Protein 5H5S (pdb70)

GO terms:
  GO:0004602 glutathione peroxidase activity (F, IDA)
  GO:0005829 cytosol (C, IDA)
  GO:0019369 arachidonate metabolic process (P, IDA)
  GO:0019372 lipoxygenase pathway (P, IDA)
  GO:0110076 negative regulation of ferroptosis (P, IDA)
  GO:0047066 phospholipid-hydroperoxide glutathione peroxidase activity (F, IDA)
  GO:0005737 cytoplasm (C, EXP)
  GO:0005739 mitochondrion (C, HTP)
  GO:0042759 long-chain fatty acid biosynthetic process (P, TAS)
  GO:0005829 cytosol (C, TAS)
  GO:0047066 phospholipid-hydroperoxide gl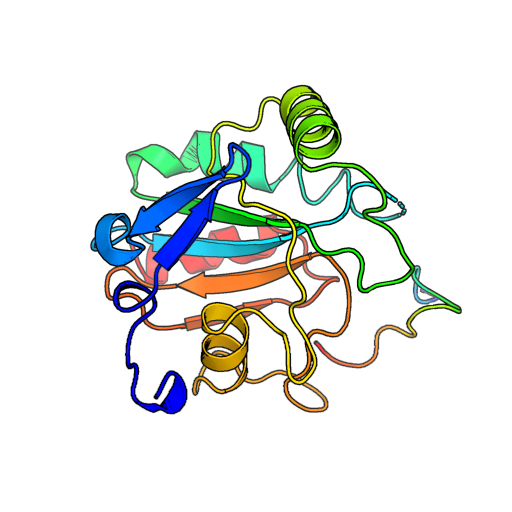utathione peroxidase activity (F, TAS)
  GO:0004602 glutathione peroxidase activity (F, IMP)
  GO:0042802 identical protein binding (F, IMP)
  GO:0032991 protein-containing complex (C, IMP)
  GO:0051258 protein polymerization (P, IMP)
  GO:0005515 protein binding (F, IPI)
  GO:0006644 phospholipid metabolic process (P, TAS)
  GO:0070062 extracellular exosome (C, HDA)
  GO:0005634 nucleus (C, HDA)

B-factor: mean 17.16, std 5.54, range [8.98, 38.9]

Radius of gyration: 14.94 Å; Cα contacts (8 Å, |Δi|>4): 347; chains: 2; bounding box: 36×36×40 Å

Secondary structure (DSSP, 8-state):
-GGG--SGGG-EEEBTTS-EEEGGGGTTSEEEEEEE-----HHHHHHHHHHHHHHHGGGTEEEEEEE--TTTT---S-HHHHHHHHHHTT--SEEB-----SSTTS-HHHHHHHHSTTT--SSSSS--SS--EEEE-TTS-EEEEE-TTS-GGGGGGGGGGT-/---TTTTT------

InterPro domains:
  IPR000889 Glutathione peroxidase [PF00255] (41-148)
  IPR000889 Glutathione peroxidase [PIRSF000303] (26-197)
  IPR000889 Glutathione peroxidase [PS51355] (31-197)
  IPR000889 Glutathione peroxidase [PTHR11592] (33-195)
  IPR000889 Glutathione peroxidase [cd00340] (40-193)
  IPR029759 Glutathione peroxidase active site [PS00460] (61-76)
  IPR029760 Glutathione peroxidase conserved site [PS00763] (98-105)
  IPR036249 Thioredoxin-like superfamily [SSF52833] (40-194)

Solvent-accessible surface area: 8642 Å² total

Structure (mmCIF, N/CA/C/O backbone):
data_5H5S
#
_entry.id   5H5S
#
_cell.length_a   35.017
_cell.length_b   39.077
_cell.length_c   59.394
_cell.angle_alpha   90.00
_cell.angle_beta   97.84
_cell.angle_gamma   90.00
#
_symmetry.space_group_name_H-M   'P 1 21 1'
#
loop_
_entity.id
_entity.type
_entity.pdbx_description
1 polymer 'Phospholipid hydroperoxide glutathione peroxidase, mitochondrial'
2 polymer GXpep-3
3 non-polymer GLYCEROL
4 water water
#
loop_
_atom_site.group_PDB
_atom_site.id
_atom_site.type_symbol
_atom_site.label_atom_id
_atom_site.label_alt_id
_atom_site.label_comp_id
_atom_site.label_asym_id
_atom_site.label_entity_id
_atom_site.label_seq_id
_atom_site.pdbx_PDB_ins_code
_atom_site.Cartn_x
_atom_site.Cartn_y
_atom_site.Cartn_z
_atom_site.occupancy
_atom_site.B_iso_or_equiv
_atom_site.auth_seq_id
_atom_site.auth_comp_id
_atom_site.auth_asym_id
_atom_site.auth_atom_id
_atom_site.pdbx_PDB_model_num
ATOM 1 N N . ASP A 1 6 ? -9.620 -14.668 13.992 1.00 35.88 34 ASP A N 1
ATOM 2 C CA . ASP A 1 6 ? -9.720 -14.229 12.568 1.00 34.78 34 ASP A CA 1
ATOM 3 C C . ASP A 1 6 ? -8.461 -13.480 12.145 1.00 31.50 34 ASP A C 1
ATOM 4 O O . ASP A 1 6 ? -7.974 -13.706 11.036 1.00 31.56 34 ASP A O 1
ATOM 9 N N . TRP A 1 7 ? -7.925 -12.614 13.011 1.00 28.31 35 TRP A N 1
ATOM 10 C CA . TRP A 1 7 ? -6.615 -11.985 12.746 1.00 25.96 35 TRP A CA 1
ATOM 11 C C . TRP A 1 7 ? -5.507 -13.040 12.658 1.00 25.31 35 TRP A C 1
ATOM 12 O O . TRP A 1 7 ? -4.510 -12.824 11.979 1.00 24.49 35 TRP A O 1
ATOM 23 N N . ARG A 1 8 ? -5.678 -14.166 13.354 1.00 25.99 36 ARG A N 1
ATOM 24 C CA . ARG A 1 8 ? -4.734 -15.295 13.256 1.00 26.26 36 ARG A CA 1
ATOM 25 C C . ARG A 1 8 ? -4.632 -15.885 11.846 1.00 26.24 36 ARG A C 1
ATOM 26 O O . ARG A 1 8 ? -3.567 -16.364 11.441 1.00 26.83 36 ARG A O 1
ATOM 34 N N . ALA A 1 9 ? -5.733 -15.851 11.112 1.00 26.09 37 ALA A N 1
ATOM 35 C CA . ALA A 1 9 ? -5.791 -16.401 9.768 1.00 26.20 37 ALA A CA 1
ATOM 36 C C . ALA A 1 9 ? -5.134 -15.535 8.703 1.00 24.79 37 ALA A C 1
ATOM 37 O O . ALA A 1 9 ? -4.976 -16.001 7.579 1.00 24.94 37 ALA A O 1
ATOM 39 N N . ALA A 1 10 ? -4.756 -14.288 9.029 1.00 23.14 38 ALA A N 1
ATOM 40 C CA . ALA A 1 10 ? -4.090 -13.422 8.067 1.00 22.04 38 ALA A CA 1
ATOM 41 C C . ALA A 1 10 ? -2.687 -13.923 7.752 1.00 21.62 38 ALA A C 1
ATOM 42 O O . ALA A 1 10 ? -2.039 -14.561 8.585 1.00 21.23 38 ALA A O 1
ATOM 44 N N . ARG A 1 11 ? -2.234 -13.640 6.540 1.00 21.41 39 ARG A N 1
ATOM 45 C CA . ARG A 1 11 ? -0.898 -14.006 6.089 1.00 21.63 39 ARG A CA 1
ATOM 46 C C . ARG A 1 11 ? -0.084 -12.821 5.593 1.00 20.69 39 ARG A C 1
ATOM 47 O O . ARG A 1 11 ? 1.045 -12.993 5.149 1.00 20.79 39 ARG A O 1
ATOM 55 N N . SER A 1 12 ? -0.630 -11.619 5.713 1.00 19.89 40 SER A N 1
ATOM 56 C CA . SER A 1 12 ? 0.014 -10.406 5.238 1.00 19.30 40 SER A CA 1
ATOM 57 C C . SER A 1 12 ? -0.532 -9.216 6.007 1.00 18.82 40 SER A C 1
ATOM 58 O O . SER A 1 12 ? -1.727 -9.179 6.322 1.00 18.77 40 SER A O 1
ATOM 61 N N . MET A 1 13 ? 0.340 -8.240 6.260 1.00 18.27 41 MET A N 1
ATOM 62 C CA . MET A 1 13 ? -0.058 -6.917 6.761 1.00 18.06 41 MET A CA 1
ATOM 63 C C . MET A 1 13 ? -1.144 -6.292 5.902 1.00 18.09 41 MET A C 1
ATOM 64 O O . MET A 1 13 ? -1.991 -5.548 6.412 1.00 18.03 41 MET A O 1
ATOM 69 N N . HIS A 1 14 ? -1.113 -6.593 4.605 1.00 18.25 42 HIS A N 1
ATOM 70 C CA . HIS A 1 14 ? -2.033 -5.997 3.639 1.00 18.64 42 HIS A CA 1
ATOM 71 C C . HIS A 1 14 ? -3.487 -6.404 3.863 1.00 18.90 42 HIS A C 1
ATOM 72 O O . HIS A 1 14 ? -4.378 -5.773 3.318 1.00 19.40 42 HIS A O 1
ATOM 79 N N . GLU A 1 15 ? -3.718 -7.446 4.659 1.00 18.47 43 GLU A N 1
ATOM 80 C CA . GLU A 1 15 ? -5.064 -7.851 5.056 1.00 18.82 43 GLU A CA 1
ATOM 81 C C . GLU A 1 15 ? -5.694 -6.989 6.167 1.00 18.12 43 GLU A C 1
ATOM 82 O O . GLU A 1 15 ? -6.870 -7.173 6.476 1.00 18.87 43 GLU A O 1
ATOM 88 N N . PHE A 1 16 ? -4.945 -6.050 6.740 1.00 16.89 44 PHE A N 1
ATOM 89 C CA . PHE A 1 16 ? -5.430 -5.244 7.876 1.00 16.42 44 PHE A CA 1
ATOM 90 C C . PHE A 1 16 ? -5.720 -3.799 7.475 1.00 16.19 44 PHE A C 1
ATOM 91 O O . PHE A 1 16 ? -5.271 -3.322 6.430 1.00 15.81 44 PHE A O 1
ATOM 99 N N . SER A 1 17 ? -6.511 -3.147 8.321 1.00 16.17 45 SER A N 1
ATOM 100 C CA . SER A 1 17 ? -6.782 -1.733 8.232 1.00 16.18 45 SER A CA 1
ATOM 101 C C . SER A 1 17 ? -6.493 -1.107 9.587 1.00 15.80 45 SER A C 1
ATOM 102 O O . SER A 1 17 ? -6.531 -1.800 10.604 1.00 15.68 45 SER A O 1
ATOM 105 N N . ALA A 1 18 ? -6.205 0.199 9.603 1.00 15.45 46 ALA A N 1
ATOM 106 C CA . ALA A 1 18 ? -5.884 0.918 10.853 1.00 15.06 46 ALA A CA 1
ATOM 107 C C . ALA A 1 18 ? -6.238 2.396 10.729 1.00 15.29 46 ALA A C 1
ATOM 108 O O . ALA A 1 18 ? -6.120 2.990 9.644 1.00 15.42 46 ALA A O 1
ATOM 110 N N . LYS A 1 19 ? -6.661 2.980 11.840 1.00 15.23 47 LYS A N 1
ATOM 111 C CA . LYS A 1 19 ? -7.097 4.356 11.863 1.00 15.60 47 LYS A CA 1
ATOM 112 C C . LYS A 1 19 ? -5.899 5.273 11.962 1.00 14.94 47 LYS A C 1
ATOM 113 O O . LYS A 1 19 ? -5.103 5.153 12.903 1.00 14.28 47 LYS A O 1
ATOM 119 N N . ASP A 1 20 ? -5.748 6.169 10.979 1.00 15.13 48 ASP A N 1
ATOM 120 C CA . ASP A 1 20 ? -4.605 7.090 10.986 1.00 14.88 48 ASP A CA 1
ATOM 121 C C . ASP A 1 20 ? -4.759 8.148 12.095 1.00 15.10 48 ASP A C 1
ATOM 122 O O . ASP A 1 20 ? -5.807 8.230 12.749 1.00 15.13 48 ASP A O 1
ATOM 127 N N . ILE A 1 21 ? -3.725 8.963 12.296 1.00 14.91 49 ILE A N 1
ATOM 128 C CA . ILE A 1 21 ? -3.734 9.910 13.426 1.00 15.23 49 ILE A CA 1
ATOM 129 C C . ILE A 1 21 ? -4.809 10.999 13.314 1.00 16.51 49 ILE A C 1
ATOM 130 O O . ILE A 1 21 ? -5.102 11.637 14.319 1.00 16.63 49 ILE A O 1
ATOM 135 N N . ASP A 1 22 ? -5.349 11.225 12.099 1.00 17.36 50 ASP A N 1
ATOM 136 C CA . ASP A 1 22 ? -6.458 12.172 11.862 1.00 18.82 50 ASP A CA 1
ATOM 137 C C . ASP A 1 22 ? -7.843 11.521 11.999 1.00 19.03 50 ASP A C 1
ATOM 138 O O . ASP A 1 22 ? -8.852 12.182 11.792 1.00 19.61 50 ASP A O 1
ATOM 143 N N . GLY A 1 23 ? -7.891 10.243 12.362 1.00 18.16 51 GLY A N 1
ATOM 144 C CA . GLY A 1 23 ? -9.173 9.550 12.564 1.00 18.71 51 GLY A CA 1
ATOM 145 C C . GLY A 1 23 ? -9.739 8.879 11.328 1.00 18.85 51 GLY A C 1
ATOM 146 O O . GLY A 1 23 ? -10.898 8.464 11.351 1.00 19.36 51 GLY A O 1
ATOM 147 N N . HIS A 1 24 ? -8.937 8.735 10.266 1.00 18.35 52 HIS A N 1
ATOM 148 C CA . HIS A 1 24 ? -9.421 8.149 8.995 1.00 18.99 52 HIS A CA 1
ATOM 149 C C . HIS A 1 24 ? -8.846 6.774 8.763 1.00 18.18 52 HIS A C 1
ATOM 150 O O . HIS A 1 24 ? -7.674 6.578 8.973 1.00 17.34 52 HIS A O 1
ATOM 157 N N . MET A 1 25 ? -9.677 5.829 8.322 1.00 18.70 53 MET A N 1
ATOM 158 C CA . MET A 1 25 ? -9.223 4.456 8.117 1.00 18.34 53 MET A CA 1
ATOM 159 C C . MET A 1 25 ? -8.279 4.331 6.945 1.00 17.97 53 MET A C 1
ATOM 160 O O . MET A 1 25 ? -8.489 4.947 5.897 1.00 18.30 53 MET A O 1
ATOM 165 N N . VAL A 1 26 ? -7.240 3.529 7.139 1.00 17.09 54 VAL A N 1
ATOM 166 C CA . VAL A 1 26 ? -6.280 3.221 6.091 1.00 16.98 54 VAL A CA 1
ATOM 167 C C . VAL A 1 26 ? -6.328 1.716 5.824 1.00 17.06 54 VAL A C 1
ATOM 168 O O . VAL A 1 26 ? -6.131 0.920 6.742 1.00 16.49 54 VAL A O 1
ATOM 172 N N . ASN A 1 27 ? -6.585 1.337 4.575 1.00 17.56 55 ASN A N 1
ATOM 173 C CA . ASN A 1 27 ? -6.415 -0.026 4.125 1.00 17.97 55 ASN A CA 1
ATOM 174 C C . ASN A 1 27 ? -4.917 -0.265 3.955 1.00 17.20 55 ASN A C 1
ATOM 175 O O . ASN A 1 27 ? -4.298 0.366 3.092 1.00 17.30 55 ASN A O 1
ATOM 180 N N . LEU A 1 28 ? -4.335 -1.173 4.743 1.00 16.66 56 LEU A N 1
ATOM 181 C CA . LEU A 1 28 ? -2.891 -1.416 4.649 1.00 16.22 56 LEU A CA 1
ATOM 182 C C . LEU A 1 28 ? -2.435 -2.137 3.357 1.00 16.82 56 LEU A C 1
ATOM 183 O O . LEU A 1 28 ? -1.228 -2.255 3.117 1.00 16.12 56 LEU A O 1
ATOM 188 N N . ASP A 1 29 ? -3.369 -2.595 2.517 1.00 17.98 57 ASP A N 1
ATOM 189 C CA . ASP A 1 29 ? -2.995 -3.037 1.164 1.00 19.08 57 ASP A CA 1
ATOM 190 C C . ASP A 1 29 ? -2.364 -1.940 0.284 1.00 19.04 57 ASP A C 1
ATOM 191 O O . ASP A 1 29 ? -1.734 -2.260 -0.733 1.00 19.54 57 ASP A O 1
ATOM 196 N N . LYS A 1 30 ? -2.512 -0.667 0.641 1.00 18.80 58 LYS A N 1
ATOM 197 C CA . LYS A 1 30 ? -1.822 0.395 -0.104 1.00 19.37 58 LYS A CA 1
ATOM 198 C C . LYS A 1 30 ? -0.302 0.308 0.007 1.00 18.39 58 LYS A C 1
ATOM 199 O O . LYS A 1 30 ? 0.392 0.950 -0.769 1.00 18.73 58 LYS A O 1
ATOM 205 N N . TYR A 1 31 ? 0.205 -0.436 0.999 1.00 17.19 59 TYR A N 1
ATOM 206 C CA . TYR A 1 31 ? 1.653 -0.688 1.135 1.00 16.63 59 TYR A CA 1
ATOM 207 C C . TYR A 1 31 ? 2.137 -1.859 0.282 1.00 17.35 59 TYR A C 1
ATOM 208 O O . TYR A 1 31 ? 3.339 -2.149 0.256 1.00 16.83 59 TYR A O 1
ATOM 217 N N . ARG A 1 32 ? 1.227 -2.511 -0.452 1.00 18.30 60 ARG A N 1
ATOM 218 C CA . ARG A 1 32 ? 1.647 -3.597 -1.318 1.00 19.47 60 ARG A CA 1
ATOM 219 C C . ARG A 1 32 ? 2.648 -3.076 -2.354 1.00 19.59 60 ARG A C 1
ATOM 220 O O . ARG A 1 32 ? 2.416 -2.062 -3.018 1.00 19.44 60 ARG A O 1
ATOM 228 N N . GLY A 1 33 ? 3.764 -3.784 -2.467 1.00 19.57 61 GLY A N 1
ATOM 229 C CA . GLY A 1 33 ? 4.838 -3.409 -3.371 1.00 20.08 61 GLY A CA 1
ATOM 230 C C . GLY A 1 33 ? 5.881 -2.496 -2.739 1.00 19.45 61 GLY A C 1
ATOM 231 O O . GLY A 1 33 ? 6.851 -2.125 -3.414 1.00 19.61 61 GLY A O 1
ATOM 232 N N . PHE A 1 34 ? 5.701 -2.146 -1.456 1.00 18.50 62 PHE A N 1
ATOM 233 C CA . PHE A 1 34 ? 6.625 -1.272 -0.722 1.00 18.08 62 PHE A CA 1
ATOM 234 C C . PHE A 1 34 ? 7.174 -2.009 0.471 1.00 16.96 62 PHE A C 1
ATOM 235 O O . PHE A 1 34 ? 6.458 -2.738 1.121 1.00 16.47 62 PHE A O 1
ATOM 243 N N . VAL A 1 35 ? 8.446 -1.789 0.763 1.00 16.51 63 VAL A N 1
ATOM 244 C CA . VAL A 1 35 ? 9.063 -2.276 1.989 1.00 15.74 63 VAL A CA 1
ATOM 245 C C . VAL A 1 35 ? 8.634 -1.317 3.076 1.00 14.74 63 VAL A C 1
ATOM 246 O O . VAL A 1 35 ? 8.717 -0.092 2.879 1.00 14.98 63 VAL A O 1
ATOM 250 N N . SER A 1 36 ? 8.164 -1.861 4.205 1.00 13.84 64 SER A N 1
ATOM 251 C CA . SER A 1 36 ? 7.580 -1.055 5.283 1.00 13.04 64 SER A CA 1
ATOM 252 C C . SER A 1 36 ? 8.256 -1.337 6.616 1.00 12.33 64 SER A C 1
ATOM 253 O O . SER A 1 36 ? 8.592 -2.475 6.916 1.00 12.42 64 SER A O 1
ATOM 256 N N . ILE A 1 37 ? 8.443 -0.285 7.406 1.00 11.77 65 ILE A N 1
ATOM 257 C CA . ILE A 1 37 ? 8.848 -0.394 8.812 1.00 11.02 65 ILE A CA 1
ATOM 258 C C . ILE A 1 37 ? 7.604 -0.034 9.635 1.00 10.58 65 ILE A C 1
ATOM 259 O O . ILE A 1 37 ? 7.033 1.047 9.447 1.00 10.33 65 ILE A O 1
ATOM 264 N N . VAL A 1 38 ? 7.197 -0.926 10.542 1.00 10.21 66 VAL A N 1
ATOM 265 C CA . VAL A 1 38 ? 6.073 -0.654 11.454 1.00 10.03 66 VAL A CA 1
ATOM 266 C C . VAL A 1 38 ? 6.683 -0.536 12.846 1.00 9.80 66 VAL A C 1
ATOM 267 O O . VAL A 1 38 ? 7.425 -1.441 13.257 1.00 9.77 66 VAL A O 1
ATOM 271 N N . THR A 1 39 ? 6.388 0.562 13.548 1.00 9.55 67 THR A N 1
ATOM 272 C CA . THR A 1 39 ? 6.986 0.833 14.854 1.00 9.43 67 THR A CA 1
ATOM 273 C C . THR A 1 39 ? 5.986 1.450 15.825 1.00 9.56 67 THR A C 1
ATOM 274 O O . THR A 1 39 ? 5.064 2.170 15.406 1.00 9.77 67 THR A O 1
ATOM 278 N N . ASN A 1 40 ? 6.157 1.152 17.109 1.00 9.49 68 ASN A N 1
ATOM 279 C CA . ASN A 1 40 ? 5.349 1.753 18.183 1.00 9.73 68 ASN A CA 1
ATOM 280 C C . ASN A 1 40 ? 6.158 2.913 18.763 1.00 9.68 68 ASN A C 1
ATOM 281 O O . ASN A 1 40 ? 7.323 2.734 19.110 1.00 9.48 68 ASN A O 1
ATOM 286 N N . VAL A 1 41 ? 5.552 4.096 18.825 1.00 9.93 69 VAL A N 1
ATOM 287 C CA . VAL A 1 41 ? 6.275 5.323 19.203 1.00 10.30 69 VAL A CA 1
ATOM 288 C C . VAL A 1 41 ? 5.759 5.902 20.519 1.00 10.66 69 VAL A C 1
ATOM 289 O O . VAL A 1 41 ? 4.672 5.545 20.998 1.00 11.12 69 VAL A O 1
ATOM 293 N N . ALA A 1 42 ? 6.576 6.777 21.098 1.00 10.95 70 ALA A N 1
ATOM 294 C CA . ALA A 1 42 ? 6.267 7.512 22.329 1.00 11.52 70 ALA A CA 1
ATOM 295 C C . ALA A 1 42 ? 7.065 8.804 22.341 1.00 11.84 70 ALA A C 1
ATOM 296 O O . ALA A 1 42 ? 8.215 8.846 21.896 1.00 11.61 70 ALA A O 1
ATOM 298 N N . SER A 1 43 ? 6.464 9.852 22.877 1.00 12.28 71 SER A N 1
ATOM 299 C CA . SER A 1 43 ? 7.052 11.181 22.843 1.00 12.86 71 SER A CA 1
ATOM 300 C C . SER A 1 43 ? 7.968 11.459 24.031 1.00 13.36 71 SER A C 1
ATOM 301 O O . SER A 1 43 ? 8.814 12.347 23.953 1.00 13.28 71 SER A O 1
ATOM 304 N N . GLN A 1 44 ? 7.793 10.713 25.117 1.00 13.86 72 GLN A N 1
ATOM 305 C CA . GLN A 1 44 ? 8.550 10.952 26.356 1.00 14.99 72 GLN A CA 1
ATOM 306 C C . GLN A 1 44 ? 9.417 9.772 26.811 1.00 14.87 72 GLN A C 1
ATOM 307 O O . GLN A 1 44 ? 9.417 9.437 28.008 1.00 15.03 72 GLN A O 1
ATOM 321 N N . GLY A 1 46 ? 13.507 8.053 26.618 1.00 14.18 74 GLY A N 1
ATOM 322 C CA . GLY A 1 46 ? 14.922 8.444 26.477 1.00 14.31 74 GLY A CA 1
ATOM 323 C C . GLY A 1 46 ? 15.450 8.378 25.049 1.00 14.19 74 GLY A C 1
ATOM 324 O O . GLY A 1 46 ? 16.371 9.105 24.703 1.00 14.26 74 GLY A O 1
ATOM 325 N N . LYS A 1 47 ? 14.864 7.512 24.220 1.00 13.46 75 LYS A N 1
ATOM 326 C CA . LYS A 1 47 ? 15.270 7.375 22.822 1.00 13.48 75 LYS A CA 1
ATOM 327 C C . LYS A 1 47 ? 14.274 7.924 21.818 1.00 12.71 75 LYS A C 1
ATOM 328 O O . LYS A 1 47 ? 14.374 7.626 20.644 1.00 12.34 75 LYS A O 1
ATOM 334 N N . THR A 1 48 ? 13.329 8.750 22.250 1.00 12.52 76 THR A N 1
ATOM 335 C CA . THR A 1 48 ? 12.408 9.417 21.317 1.00 12.29 76 THR A CA 1
ATOM 336 C C . THR A 1 48 ? 13.146 10.169 20.193 1.00 12.95 76 THR A C 1
ATOM 337 O O . THR A 1 48 ? 12.837 9.987 18.987 1.00 12.25 76 THR A O 1
ATOM 341 N N . GLU A 1 49 ? 14.095 11.016 20.578 1.00 13.86 77 GLU A N 1
ATOM 342 C CA . GLU A 1 49 ? 14.838 11.800 19.610 1.00 15.30 77 GLU A CA 1
ATOM 343 C C . GLU A 1 49 ? 15.608 10.942 18.602 1.00 14.71 77 GLU A C 1
ATOM 344 O O . GLU A 1 49 ? 15.471 11.158 17.398 1.00 14.69 77 GLU A O 1
ATOM 350 N N . VAL A 1 50 ? 16.406 9.985 19.058 1.00 14.41 78 VAL A N 1
ATOM 351 C CA . VAL A 1 50 ? 17.180 9.174 18.088 1.00 14.45 78 VAL A CA 1
ATOM 352 C C . VAL A 1 50 ? 16.259 8.427 17.110 1.00 13.39 78 VAL A C 1
ATOM 353 O O . VAL A 1 50 ? 16.544 8.356 15.902 1.00 13.40 78 VAL A O 1
ATOM 357 N N . ASN A 1 51 ? 15.137 7.923 17.626 1.00 12.21 79 ASN A N 1
ATOM 358 C CA . ASN A 1 51 ? 14.214 7.155 16.814 1.00 11.60 79 ASN A CA 1
ATOM 359 C C . ASN A 1 51 ? 13.501 7.980 15.761 1.00 11.60 79 ASN A C 1
ATOM 360 O O . ASN A 1 51 ? 13.541 7.608 14.582 1.00 11.68 79 ASN A O 1
ATOM 365 N N . TYR A 1 52 ? 12.862 9.085 16.160 1.00 11.36 80 TYR A N 1
ATOM 366 C CA . TYR A 1 52 ? 12.195 9.941 15.191 1.00 11.39 80 TYR A CA 1
ATOM 367 C C . TYR A 1 52 ? 13.191 10.500 14.164 1.00 11.74 80 TYR A C 1
ATOM 368 O O . TYR A 1 52 ? 12.916 10.443 12.957 1.00 12.07 80 TYR A O 1
ATOM 377 N N . THR A 1 53 ? 14.335 11.007 14.624 1.00 11.81 81 THR A N 1
ATOM 378 C CA A THR A 1 53 ? 15.329 11.598 13.722 0.50 12.38 81 THR A CA 1
ATOM 379 C CA B THR A 1 53 ? 15.319 11.601 13.705 0.50 12.40 81 THR A CA 1
ATOM 380 C C . THR A 1 53 ? 15.774 10.599 12.650 1.00 12.25 81 THR A C 1
ATOM 381 O O . THR A 1 53 ? 15.833 10.930 11.463 1.00 12.69 81 THR A O 1
ATOM 388 N N . GLN A 1 54 ? 16.069 9.373 13.076 1.00 11.73 82 GLN A N 1
ATOM 389 C CA . GLN A 1 54 ? 16.567 8.352 12.165 1.00 11.77 82 GLN A CA 1
ATOM 390 C C . GLN A 1 54 ? 15.493 7.823 11.205 1.00 11.47 82 GLN A C 1
ATOM 391 O O . GLN A 1 54 ? 15.789 7.583 10.055 1.00 11.57 82 GLN A O 1
ATOM 397 N N . LEU A 1 55 ? 14.254 7.657 11.685 1.00 10.75 83 LEU A N 1
ATOM 398 C CA . LEU A 1 55 ? 13.144 7.255 10.828 1.00 10.64 83 LEU A CA 1
ATOM 399 C C . LEU A 1 55 ? 12.840 8.297 9.759 1.00 11.10 83 LEU A C 1
ATOM 400 O O . LEU A 1 55 ? 12.649 7.949 8.607 1.00 11.33 83 LEU A O 1
ATOM 405 N N . VAL A 1 56 ? 12.814 9.569 10.143 1.00 11.40 84 VAL A N 1
ATOM 406 C CA . VAL A 1 56 ? 12.647 10.666 9.174 1.00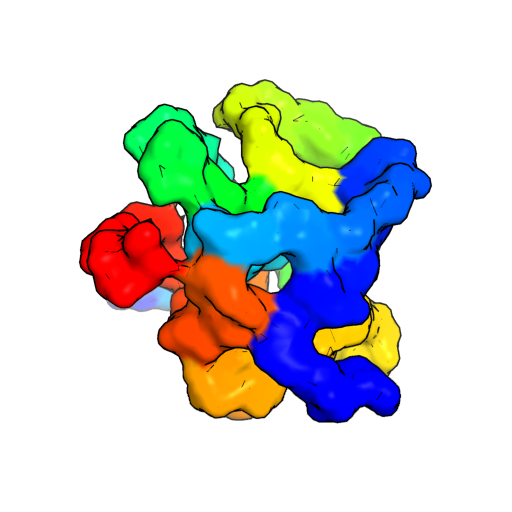 12.22 84 VAL A CA 1
ATOM 407 C C . VAL A 1 56 ? 13.764 10.650 8.136 1.00 12.89 84 VAL A C 1
ATOM 408 O O . VAL A 1 56 ? 13.515 10.776 6.916 1.00 13.17 84 VAL A O 1
ATOM 412 N N . ASP A 1 57 ? 14.988 10.472 8.609 1.00 13.17 85 ASP A N 1
ATOM 413 C CA . ASP A 1 57 ? 16.147 10.390 7.718 1.00 14.11 85 ASP A CA 1
ATOM 414 C C . ASP A 1 57 ? 16.059 9.217 6.735 1.00 14.04 85 ASP A C 1
ATOM 415 O O . ASP A 1 57 ? 16.305 9.389 5.530 1.00 14.86 85 ASP A O 1
ATOM 420 N N . LEU A 1 58 ? 15.700 8.036 7.229 1.00 13.35 86 LEU A N 1
ATOM 421 C CA . LEU A 1 58 ? 15.511 6.867 6.340 1.00 13.52 86 LEU A CA 1
ATOM 422 C C . LEU A 1 58 ? 14.435 7.115 5.287 1.00 13.73 86 LEU A C 1
ATOM 423 O O . LEU A 1 58 ? 14.628 6.822 4.103 1.00 14.02 86 LEU A O 1
ATOM 428 N N . HIS A 1 59 ? 13.293 7.628 5.740 1.00 13.49 87 HIS A N 1
ATOM 429 C CA . HIS A 1 59 ? 12.179 7.947 4.841 1.00 13.92 87 HIS A CA 1
ATOM 430 C C . HIS A 1 59 ? 12.584 8.931 3.734 1.00 14.85 87 HIS A C 1
ATOM 431 O O . HIS A 1 59 ? 12.207 8.772 2.547 1.00 14.98 87 HIS A O 1
ATOM 438 N N . ALA A 1 60 ? 13.326 9.964 4.122 1.00 15.14 88 ALA A N 1
ATOM 439 C CA . ALA A 1 60 ? 13.781 10.977 3.161 1.00 16.37 88 ALA A CA 1
ATOM 440 C C . ALA A 1 60 ? 14.706 10.333 2.122 1.00 17.24 88 ALA A C 1
ATOM 441 O O . ALA A 1 60 ? 14.581 10.583 0.926 1.00 17.82 88 ALA A O 1
ATOM 443 N N . ARG A 1 61 ? 15.608 9.473 2.573 1.00 17.36 89 ARG A N 1
ATOM 444 C CA . ARG A 1 61 ? 16.617 8.921 1.673 1.00 18.74 89 ARG A CA 1
ATOM 445 C C . ARG A 1 61 ? 16.145 7.701 0.880 1.00 18.94 89 ARG A C 1
ATOM 446 O O . ARG A 1 61 ? 16.705 7.421 -0.169 1.00 19.49 89 ARG A O 1
ATOM 454 N N . TYR A 1 62 ? 15.127 6.986 1.361 1.00 18.56 90 TYR A N 1
ATOM 455 C CA . TYR A 1 62 ? 14.678 5.753 0.699 1.00 19.22 90 TYR A CA 1
ATOM 456 C C . TYR A 1 62 ? 13.240 5.727 0.183 1.00 20.12 90 TYR A C 1
ATOM 457 O O . TYR A 1 62 ? 12.869 4.736 -0.446 1.00 20.37 90 TYR A O 1
ATOM 466 N N . ALA A 1 63 ? 12.434 6.771 0.413 1.00 21.14 91 ALA A N 1
ATOM 467 C CA . ALA A 1 63 ? 10.990 6.723 0.022 1.00 21.74 91 ALA A CA 1
ATOM 468 C C . ALA A 1 63 ? 10.814 6.467 -1.493 1.00 23.48 91 ALA A C 1
ATOM 469 O O . ALA A 1 63 ? 9.911 5.718 -1.911 1.00 23.22 91 ALA A O 1
ATOM 471 N N . GLU A 1 64 ? 11.716 7.038 -2.294 1.00 24.93 92 GLU A N 1
ATOM 472 C CA . GLU A 1 64 ? 11.762 6.763 -3.723 1.00 26.77 92 GLU A CA 1
ATOM 473 C C . GLU A 1 64 ? 12.164 5.317 -4.126 1.00 26.83 92 GLU A C 1
ATOM 474 O O . GLU A 1 64 ? 11.763 4.860 -5.198 1.00 27.10 92 GLU A O 1
ATOM 480 N N . ARG A 1 65 ? 12.968 4.626 -3.317 1.00 26.05 93 ARG A N 1
ATOM 481 C CA . ARG A 1 65 ? 13.197 3.171 -3.485 1.00 26.29 93 ARG A CA 1
ATOM 482 C C . ARG A 1 65 ? 12.012 2.329 -3.030 1.00 24.72 93 ARG A C 1
ATOM 483 O O . ARG A 1 65 ? 11.995 1.132 -3.261 1.00 25.31 93 ARG A O 1
ATOM 491 N N . GLY A 1 66 ? 11.051 2.935 -2.346 1.00 22.72 94 GLY A N 1
ATOM 492 C CA . GLY A 1 66 ? 9.842 2.261 -1.914 1.00 21.68 94 GLY A CA 1
ATOM 493 C C . GLY A 1 66 ? 9.749 2.003 -0.415 1.00 20.06 94 GLY A C 1
ATOM 494 O O . GLY A 1 66 ? 9.038 1.065 0.002 1.00 20.33 94 GLY A O 1
ATOM 495 N N . LEU A 1 67 ? 10.439 2.807 0.407 1.00 18.53 95 LEU A N 1
ATOM 496 C CA . LEU A 1 67 ? 10.346 2.640 1.856 1.00 16.92 95 LEU A CA 1
ATOM 497 C C . LEU A 1 67 ? 9.138 3.392 2.407 1.00 16.06 95 LEU A C 1
ATOM 498 O O . LEU A 1 67 ? 8.974 4.594 2.167 1.00 15.99 95 LEU A O 1
ATOM 503 N N . ARG A 1 68 ? 8.326 2.682 3.184 1.00 15.30 96 ARG A N 1
ATOM 504 C CA . ARG A 1 68 ? 7.215 3.292 3.904 1.00 14.86 96 ARG A CA 1
ATOM 505 C C . ARG A 1 68 ? 7.397 3.051 5.408 1.00 13.51 96 ARG A C 1
ATOM 506 O O . ARG A 1 68 ? 7.981 2.045 5.813 1.00 13.10 96 ARG A O 1
ATOM 514 N N . ILE A 1 69 ? 6.920 3.985 6.226 1.00 12.64 97 ILE A N 1
ATOM 515 C CA . ILE A 1 69 ? 7.021 3.870 7.687 1.00 11.74 97 ILE A CA 1
ATOM 516 C C . ILE A 1 69 ? 5.640 4.141 8.278 1.00 11.55 97 ILE A C 1
ATOM 517 O O . ILE A 1 69 ? 4.985 5.183 7.939 1.00 11.70 97 ILE A O 1
ATOM 522 N N . LEU A 1 70 ? 5.184 3.189 9.100 1.00 11.09 98 LEU A N 1
ATOM 523 C CA . LEU A 1 70 ? 3.922 3.290 9.847 1.00 11.22 98 LEU A CA 1
ATOM 524 C C . LEU A 1 70 ? 4.238 3.372 11.330 1.00 10.78 98 LEU A C 1
ATOM 525 O O . LEU A 1 70 ? 4.731 2.406 11.915 1.00 10.71 98 LEU A O 1
ATOM 530 N N . ALA A 1 71 ? 3.920 4.515 11.938 1.00 10.83 99 ALA A N 1
ATOM 531 C CA . ALA A 1 71 ? 4.226 4.790 13.334 1.00 10.57 99 ALA A CA 1
ATOM 532 C C . ALA A 1 71 ? 2.923 4.779 14.150 1.00 10.75 99 ALA A C 1
ATOM 533 O O . ALA A 1 71 ? 2.012 5.581 13.89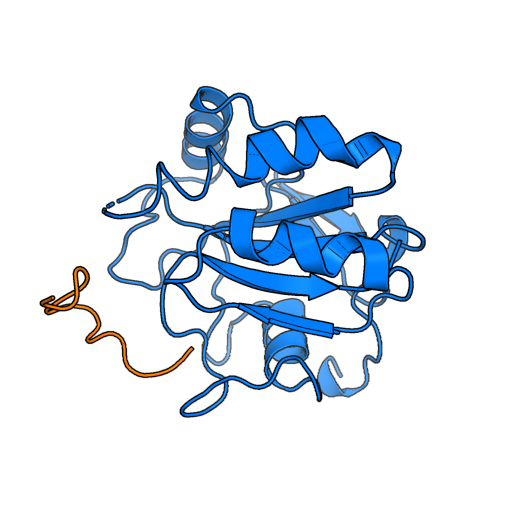2 1.00 10.96 99 ALA A O 1
ATOM 535 N N . PHE A 1 72 ? 2.852 3.849 15.104 1.00 10.52 100 PHE A N 1
ATOM 536 C CA . PHE A 1 72 ? 1.721 3.684 16.003 1.00 10.69 100 PHE A CA 1
ATOM 537 C C . PHE A 1 72 ? 2.074 4.186 17.386 1.00 10.69 100 PHE A C 1
ATOM 538 O O . PHE A 1 72 ? 2.827 3.523 18.103 1.00 10.17 100 PHE A O 1
ATOM 546 N N . PRO A 1 73 ? 1.524 5.349 17.788 1.00 10.92 101 PRO A N 1
ATOM 547 C CA . PRO A 1 73 ? 1.718 5.757 19.182 1.00 11.17 101 PRO A CA 1
ATOM 548 C C . PRO A 1 73 ? 1.091 4.751 20.157 1.00 11.56 101 PRO A C 1
ATOM 549 O O . PRO A 1 73 ? 0.063 4.122 19.838 1.00 11.68 101 PRO A O 1
ATOM 553 N N . SER A 1 74 ? 1.747 4.559 21.309 1.00 11.76 102 SER A N 1
ATOM 554 C CA . SER A 1 74 ? 1.173 3.761 22.386 1.00 12.43 102 SER A CA 1
ATOM 555 C C . SER A 1 74 ? 1.625 4.303 23.732 1.00 12.60 102 SER A C 1
ATOM 556 O O . SER A 1 74 ? 2.785 4.687 23.895 1.00 12.07 102 SER A O 1
ATOM 559 N N . ASN A 1 75 ? 0.709 4.313 24.690 1.00 13.13 103 ASN A N 1
ATOM 560 C CA . ASN A 1 75 ? 0.989 4.798 26.033 1.00 13.71 103 ASN A CA 1
ATOM 561 C C . ASN A 1 75 ? 1.260 3.653 27.011 1.00 13.81 103 ASN A C 1
ATOM 562 O O . ASN A 1 75 ? 1.250 3.857 28.222 1.00 14.37 103 ASN A O 1
ATOM 567 N N . GLN A 1 76 ? 1.554 2.465 26.514 1.00 13.63 104 GLN A N 1
ATOM 568 C CA . GLN A 1 76 ? 1.659 1.289 27.380 1.00 14.09 104 GLN A CA 1
ATOM 569 C C . GLN A 1 76 ? 3.007 1.090 28.089 1.00 13.98 104 GLN A C 1
ATOM 570 O O . GLN A 1 76 ? 3.142 0.146 28.873 1.00 14.34 104 GLN A O 1
ATOM 576 N N . PHE A 1 77 ? 3.990 1.946 27.827 1.00 13.30 105 PHE A N 1
ATOM 577 C CA . PHE A 1 77 ? 5.349 1.716 28.305 1.00 13.18 105 PHE A CA 1
ATOM 578 C C . PHE A 1 77 ? 5.832 2.943 29.042 1.00 13.51 105 PHE A C 1
ATOM 579 O O . PHE A 1 77 ? 6.323 3.889 28.431 1.00 12.95 105 PHE A O 1
ATOM 587 N N . GLY A 1 78 ? 5.677 2.889 30.374 1.00 14.37 106 GLY A N 1
ATOM 588 C CA . GLY A 1 78 ? 5.999 4.019 31.255 1.00 15.17 106 GLY A CA 1
ATOM 589 C C . GLY A 1 78 ? 5.109 5.238 31.110 1.00 15.66 106 GLY A C 1
ATOM 590 O O . GLY A 1 78 ? 5.484 6.331 31.534 1.00 15.88 106 GLY A O 1
ATOM 591 N N . LYS A 1 79 ? 3.923 5.054 30.521 1.00 16.10 107 LYS A N 1
ATOM 592 C CA . LYS A 1 79 ? 3.018 6.157 30.218 1.00 16.67 107 LYS A CA 1
ATOM 593 C C . LYS A 1 79 ? 3.756 7.300 29.507 1.00 16.00 107 LYS A C 1
ATOM 594 O O . LYS A 1 79 ? 3.593 8.470 29.844 1.00 15.88 107 LYS A O 1
ATOM 600 N N . GLN A 1 80 ? 4.525 6.931 28.482 1.00 15.08 108 GLN A N 1
ATOM 601 C CA . GLN A 1 80 ? 5.368 7.881 27.754 1.00 15.00 108 GLN A CA 1
ATOM 602 C C . GLN A 1 80 ? 4.734 8.509 26.499 1.00 14.81 108 GLN A C 1
ATOM 603 O O . GLN A 1 80 ? 5.391 9.287 25.794 1.00 14.40 108 GLN A O 1
ATOM 609 N N . GLU A 1 81 ? 3.454 8.227 26.281 1.00 15.16 109 GLU A N 1
ATOM 610 C CA . GLU A 1 81 ? 2.673 8.849 25.214 1.00 15.52 109 GLU A CA 1
ATOM 611 C C . GLU A 1 81 ? 1.320 9.313 25.765 1.00 16.55 109 GLU A C 1
ATOM 612 O O . GLU A 1 81 ? 0.261 8.783 25.369 1.00 16.77 109 GLU A O 1
ATOM 618 N N . PRO A 1 82 ? 1.348 10.292 26.702 1.00 17.25 110 PRO A N 1
ATOM 619 C CA . PRO A 1 82 ? 0.121 10.742 27.341 1.00 18.33 110 PRO A CA 1
ATOM 620 C C . PRO A 1 82 ? -0.801 11.597 26.468 1.00 18.64 110 PRO A C 1
ATOM 621 O O . PRO A 1 82 ? -1.963 11.742 26.804 1.00 19.27 110 PRO A O 1
ATOM 625 N N . GLY A 1 83 ? -0.288 12.175 25.392 1.00 18.11 111 GLY A N 1
ATOM 626 C CA . GLY A 1 83 ? -1.022 13.195 24.661 1.00 18.50 111 GLY A CA 1
ATOM 627 C C . GLY A 1 83 ? -2.180 12.663 23.847 1.00 18.43 111 GLY A C 1
ATOM 628 O O . GLY A 1 83 ? -2.295 11.462 23.614 1.00 18.03 111 GLY A O 1
ATOM 629 N N . SER A 1 84 ? -3.024 13.592 23.404 1.00 18.90 112 SER A N 1
ATOM 630 C CA . SER A 1 84 ? -4.058 13.324 22.416 1.00 18.94 112 SER A CA 1
ATOM 631 C C . SER A 1 84 ? -3.413 13.042 21.068 1.00 18.03 112 SER A C 1
ATOM 632 O O . SER A 1 84 ? -2.258 13.399 20.845 1.00 17.09 112 SER A O 1
ATOM 635 N N . ASN A 1 85 ? -4.171 12.421 20.162 1.00 18.02 113 ASN A N 1
ATOM 636 C CA . ASN A 1 85 ? -3.667 12.177 18.802 1.00 17.59 113 ASN A CA 1
ATOM 637 C C . ASN A 1 85 ? -3.245 13.483 18.128 1.00 18.05 113 ASN A C 1
ATOM 638 O O . ASN A 1 85 ? -2.189 13.536 17.480 1.00 17.07 113 ASN A O 1
ATOM 643 N N . GLU A 1 86 ? -4.023 14.544 18.328 1.00 19.30 114 GLU A N 1
ATOM 644 C CA . GLU A 1 86 ? -3.650 15.838 17.780 1.00 20.36 114 GLU A CA 1
ATOM 645 C C . GLU A 1 86 ? -2.317 16.352 18.350 1.00 19.75 114 GLU A C 1
ATOM 646 O O . GLU A 1 86 ? -1.463 16.839 17.603 1.00 19.25 114 GLU A O 1
ATOM 652 N N . GLU A 1 87 ? -2.140 16.243 19.663 1.00 19.54 115 GLU A N 1
ATOM 653 C CA . GLU A 1 87 ? -0.870 16.634 20.296 1.00 19.26 115 GLU 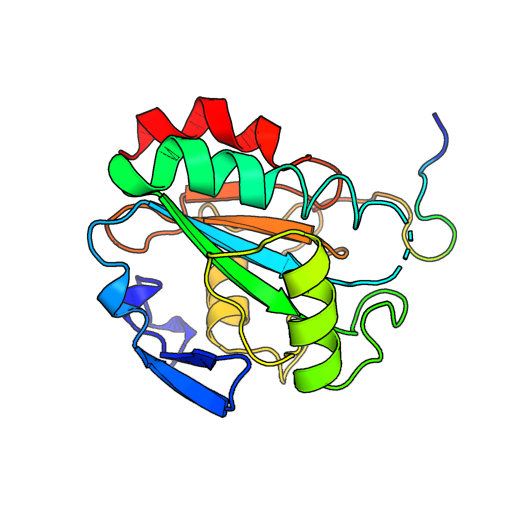A CA 1
ATOM 654 C C . GLU A 1 87 ? 0.324 15.802 19.825 1.00 17.64 115 GLU A C 1
ATOM 655 O O . GLU A 1 87 ? 1.426 16.336 19.655 1.00 17.14 115 GLU A O 1
ATOM 661 N N . ILE A 1 88 ? 0.096 14.511 19.576 1.00 16.61 116 ILE A N 1
ATOM 662 C CA . ILE A 1 88 ? 1.142 13.610 19.079 1.00 15.64 116 ILE A CA 1
ATOM 663 C C . ILE A 1 88 ? 1.480 13.975 17.640 1.00 15.51 116 ILE A C 1
ATOM 664 O O . ILE A 1 88 ? 2.656 14.034 17.264 1.00 14.75 116 ILE A O 1
ATOM 669 N N . LYS A 1 89 ? 0.442 14.215 16.837 1.00 16.01 117 LYS A N 1
ATOM 670 C CA . LYS A 1 89 ? 0.653 14.702 15.481 1.00 16.53 117 LYS A CA 1
ATOM 671 C C . LYS A 1 89 ? 1.515 15.971 15.485 1.00 16.85 117 LYS A C 1
ATOM 672 O O . LYS A 1 89 ? 2.447 16.076 14.701 1.00 16.42 117 LYS A O 1
ATOM 678 N N . GLU A 1 90 ? 1.211 16.908 16.377 1.00 17.57 118 GLU A N 1
ATOM 679 C CA . GLU A 1 90 ? 2.003 18.161 16.504 1.00 18.30 118 GLU A CA 1
ATOM 680 C C . GLU A 1 90 ? 3.453 17.907 16.945 1.00 17.43 118 GLU A C 1
ATOM 681 O O . GLU A 1 90 ? 4.395 18.531 16.433 1.00 17.44 118 GLU A O 1
ATOM 687 N N . PHE A 1 91 ? 3.641 16.947 17.838 1.00 16.65 119 PHE A N 1
ATOM 688 C CA . PHE A 1 91 ? 4.983 16.533 18.243 1.00 16.06 119 PHE A CA 1
ATOM 689 C C . PHE A 1 91 ? 5.815 15.954 17.077 1.00 15.58 119 PHE A C 1
ATOM 690 O O . PHE A 1 91 ? 6.973 16.365 16.853 1.00 15.38 119 PHE A O 1
ATOM 698 N N . ALA A 1 92 ? 5.225 15.011 16.343 1.00 15.31 120 ALA A N 1
ATOM 699 C CA . ALA A 1 92 ? 5.830 14.467 15.126 1.00 15.25 120 ALA A CA 1
ATOM 700 C C . ALA A 1 92 ? 6.197 15.561 14.125 1.00 16.00 120 ALA A C 1
ATOM 701 O O . ALA A 1 92 ? 7.261 15.504 13.500 1.00 15.72 120 ALA A O 1
ATOM 703 N N . ALA A 1 93 ? 5.351 16.579 14.007 1.00 16.94 121 ALA A N 1
ATOM 704 C CA . ALA A 1 93 ? 5.609 17.680 13.077 1.00 17.90 121 ALA A CA 1
ATOM 705 C C . ALA A 1 93 ? 6.915 18.416 13.362 1.00 18.33 121 ALA A C 1
ATOM 706 O O . ALA A 1 93 ? 7.527 18.925 12.425 1.00 19.33 121 ALA A O 1
ATOM 708 N N . GLY A 1 94 ? 7.330 18.479 14.627 1.00 18.12 122 GLY A N 1
ATOM 709 C CA . GLY A 1 94 ? 8.622 19.065 15.010 1.00 18.44 122 GLY A CA 1
ATOM 710 C C . GLY A 1 94 ? 9.820 18.359 14.405 1.00 18.04 122 GLY A C 1
ATOM 711 O O . GLY A 1 94 ? 10.861 18.971 14.207 1.00 18.26 122 GLY A O 1
ATOM 712 N N . TYR A 1 95 ? 9.671 17.062 14.128 1.00 17.27 123 TYR A N 1
AT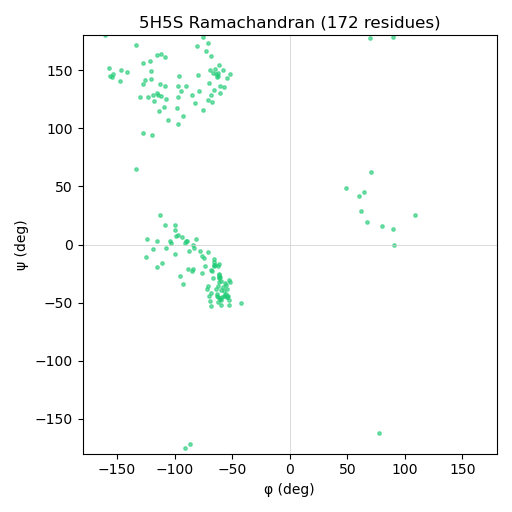OM 713 C CA . TYR A 1 95 ? 10.703 16.264 13.465 1.00 17.15 123 TYR A CA 1
ATOM 714 C C . TYR A 1 95 ? 10.567 16.265 11.926 1.00 17.50 123 TYR A C 1
ATOM 715 O O . TYR A 1 95 ? 11.326 15.586 11.255 1.00 16.86 123 TYR A O 1
ATOM 724 N N . ASN A 1 96 ? 9.607 17.015 11.386 1.00 18.47 124 ASN A N 1
ATOM 725 C CA . ASN A 1 96 ? 9.350 17.080 9.931 1.00 19.45 124 ASN A CA 1
ATOM 726 C C . ASN A 1 96 ? 9.003 15.688 9.387 1.00 18.17 124 ASN A C 1
ATOM 727 O O . ASN A 1 96 ? 9.452 15.306 8.323 1.00 18.15 124 ASN A O 1
ATOM 732 N N . VAL A 1 97 ? 8.191 14.942 10.148 1.00 17.01 125 VAL A N 1
ATOM 733 C CA . VAL A 1 97 ? 7.722 13.605 9.776 1.00 15.93 125 VAL A CA 1
ATOM 734 C C . VAL A 1 97 ? 6.778 13.683 8.569 1.00 16.19 125 VAL A C 1
ATOM 735 O O . VAL A 1 97 ? 5.755 14.383 8.604 1.00 16.16 125 VAL A O 1
ATOM 739 N N . LYS A 1 98 ? 7.145 12.973 7.505 1.00 16.11 126 LYS A N 1
ATOM 740 C CA . LYS A 1 98 ? 6.327 12.866 6.306 1.00 16.48 126 LYS A CA 1
ATOM 741 C C . LYS A 1 98 ? 5.847 11.435 6.061 1.00 15.48 126 LYS A C 1
ATOM 742 O O . LYS A 1 98 ? 5.198 11.171 5.048 1.00 15.44 126 LYS A O 1
ATOM 748 N N . PHE A 1 99 ? 6.170 10.512 6.967 1.00 14.34 127 PHE A N 1
ATOM 749 C CA . PHE A 1 99 ? 5.662 9.145 6.882 1.00 13.81 127 PHE A CA 1
ATOM 750 C C . PHE A 1 99 ? 4.293 9.078 7.574 1.00 13.60 127 PHE A C 1
ATOM 751 O O . PHE A 1 99 ? 3.715 10.113 7.909 1.00 13.74 127 PHE A O 1
ATOM 759 N N . ASP A 1 100 ? 3.744 7.884 7.759 1.00 13.28 128 ASP A N 1
ATOM 760 C CA . ASP A 1 100 ? 2.349 7.754 8.141 1.00 13.63 128 ASP A CA 1
ATOM 761 C C . ASP A 1 100 ? 2.176 7.549 9.644 1.00 13.24 128 ASP A C 1
ATOM 762 O O . ASP A 1 100 ? 2.672 6.572 10.216 1.00 12.78 128 ASP A O 1
ATOM 767 N N . MET A 1 101 ? 1.493 8.504 10.268 1.00 13.48 129 MET A N 1
ATOM 768 C CA . MET A 1 101 ? 1.214 8.481 11.698 1.00 13.34 129 MET A CA 1
ATOM 769 C C . MET A 1 101 ? -0.178 7.919 11.874 1.00 13.30 129 MET A C 1
ATOM 770 O O . MET A 1 101 ? -1.106 8.317 11.162 1.00 13.89 129 MET A O 1
ATOM 775 N N . PHE A 1 102 ? -0.320 7.033 12.848 1.00 12.68 130 PHE A N 1
ATOM 776 C CA . PHE A 1 102 ? -1.594 6.398 13.180 1.00 12.91 130 PHE A CA 1
ATOM 777 C C . PHE A 1 102 ? -2.120 6.855 14.541 1.00 13.17 130 PHE A C 1
ATOM 778 O O . PHE A 1 102 ? -1.382 7.459 15.336 1.00 12.99 130 PHE A O 1
ATOM 786 N N . SER A 1 103 ? -3.404 6.595 14.784 1.00 13.78 131 SER A N 1
ATOM 787 C CA . SER A 1 103 ? -4.022 6.891 16.074 1.00 14.37 131 SER A CA 1
ATOM 788 C C . SER A 1 103 ? -3.420 6.001 17.148 1.00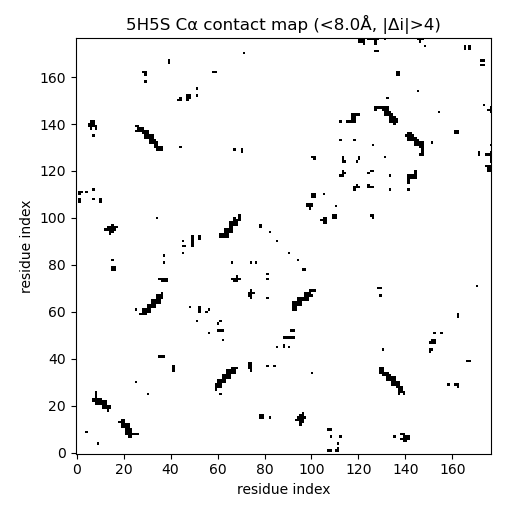 13.70 131 SER A C 1
ATOM 789 O O . SER A 1 103 ? -3.035 4.861 16.873 1.00 13.18 131 SER A O 1
ATOM 792 N N . LYS A 1 104 ? -3.334 6.533 18.363 1.00 13.95 132 LYS A N 1
ATOM 793 C CA . LYS A 1 104 ? -2.769 5.790 19.504 1.00 13.76 132 LYS A CA 1
ATOM 794 C C . LYS A 1 104 ? -3.503 4.472 19.742 1.00 13.95 132 LYS A C 1
ATOM 795 O O . LYS A 1 104 ? -4.730 4.424 19.766 1.00 14.18 132 LYS A O 1
ATOM 801 N N . ILE A 1 105 ? -2.730 3.419 19.966 1.00 13.77 133 ILE A N 1
ATOM 802 C CA . ILE A 1 105 ? -3.259 2.086 20.187 1.00 14.22 133 ILE A CA 1
ATOM 803 C C . ILE A 1 105 ? -2.588 1.434 21.385 1.00 14.33 133 ILE A C 1
ATOM 804 O O . ILE A 1 105 ? -1.634 1.960 21.934 1.00 13.83 133 ILE A O 1
ATOM 809 N N . GLU A 1 106 ? -3.117 0.285 21.773 1.00 14.85 134 GLU A N 1
ATOM 810 C CA . GLU A 1 106 ? -2.395 -0.651 22.627 1.00 14.89 134 GLU A CA 1
ATOM 811 C C . GLU A 1 106 ? -1.763 -1.668 21.699 1.00 14.27 134 GLU A C 1
ATOM 812 O O . GLU A 1 106 ? -2.331 -2.002 20.643 1.00 14.07 134 GLU A O 1
ATOM 818 N N . VAL A 1 107 ? -0.571 -2.125 22.073 1.00 13.71 135 VAL A N 1
ATOM 819 C CA . VAL A 1 107 ? 0.161 -3.145 21.313 1.00 13.33 135 VAL A CA 1
ATOM 820 C C . VAL A 1 107 ? 0.270 -4.492 22.028 1.00 13.59 135 VAL A C 1
ATOM 821 O O . VAL A 1 107 ? 0.608 -5.490 21.374 1.00 13.70 135 VAL A O 1
ATOM 825 N N . ASN A 1 108 ? 0.011 -4.511 23.345 1.00 13.88 136 ASN A N 1
ATOM 826 C CA . ASN A 1 108 ? -0.015 -5.733 24.156 1.00 14.47 136 ASN A CA 1
ATOM 827 C C . ASN A 1 108 ? -1.380 -5.881 24.803 1.00 15.61 136 ASN A C 1
ATOM 828 O O . ASN A 1 108 ? -2.097 -4.898 24.970 1.00 15.39 136 ASN A O 1
ATOM 833 N N . GLY A 1 109 ? -1.707 -7.109 25.179 1.00 16.91 137 GLY A N 1
ATOM 834 C CA . GLY A 1 109 ? -2.938 -7.407 25.879 1.00 18.67 137 GLY A CA 1
ATOM 835 C C . GLY A 1 109 ? -4.081 -7.717 24.944 1.00 19.99 137 GLY A C 1
ATOM 836 O O . GLY A 1 109 ? -3.944 -7.668 23.713 1.00 19.46 137 GLY A O 1
ATOM 837 N N . ASP A 1 110 ? -5.227 -8.026 25.544 1.00 21.99 138 ASP A N 1
ATOM 838 C CA . ASP A 1 110 ? -6.389 -8.518 24.808 1.00 23.75 138 ASP A CA 1
ATOM 839 C C . ASP A 1 110 ? -7.012 -7.444 23.900 1.00 23.54 138 ASP A C 1
ATOM 840 O O . ASP A 1 110 ? -7.705 -7.795 22.957 1.00 24.28 138 ASP A O 1
ATOM 845 N N . ASP A 1 111 ? -6.779 -6.153 24.173 1.00 22.90 139 ASP A N 1
ATOM 846 C CA . ASP A 1 111 ? -7.309 -5.062 23.329 1.00 22.71 139 ASP A CA 1
ATOM 847 C C . ASP A 1 111 ? -6.293 -4.486 22.345 1.00 20.58 139 ASP A C 1
ATOM 848 O O . ASP A 1 111 ? -6.533 -3.426 21.763 1.00 20.15 139 ASP A O 1
ATOM 853 N N . ALA A 1 112 ? -5.160 -5.157 22.150 1.00 19.10 140 ALA A N 1
ATOM 854 C CA . ALA A 1 112 ? -4.152 -4.655 21.216 1.00 17.58 140 ALA A CA 1
ATOM 855 C C . ALA A 1 112 ? -4.696 -4.663 19.797 1.00 17.06 140 ALA A C 1
ATOM 856 O O . ALA A 1 112 ? -5.572 -5.466 19.460 1.00 17.16 140 ALA A O 1
ATOM 858 N N . HIS A 1 113 ? -4.193 -3.744 18.984 1.00 15.99 141 HIS A N 1
ATOM 859 C CA . HIS A 1 113 ? -4.656 -3.634 17.613 1.00 15.87 141 HIS A CA 1
ATOM 860 C C . HIS A 1 113 ? -4.359 -4.974 16.912 1.00 15.68 141 HIS A C 1
ATOM 861 O O . HIS A 1 113 ? -3.293 -5.557 17.138 1.00 14.98 141 HIS A O 1
ATOM 868 N N . PRO A 1 114 ? -5.323 -5.500 16.127 1.00 16.01 142 PRO A N 1
ATOM 869 C CA . PRO A 1 114 ? -5.146 -6.830 15.506 1.00 16.02 142 PRO A CA 1
ATOM 870 C C . PRO A 1 114 ? -3.886 -6.978 14.660 1.00 15.17 142 PRO A C 1
ATOM 871 O O . PRO A 1 114 ? -3.319 -8.060 14.605 1.00 15.22 142 PRO A O 1
ATOM 875 N N . LEU A 1 115 ? -3.473 -5.915 13.968 1.00 14.35 143 LEU A N 1
ATOM 876 C CA . LEU A 1 115 ? -2.170 -5.918 13.281 1.00 13.70 143 LEU A CA 1
ATOM 877 C C . LEU A 1 115 ? -1.040 -6.296 14.208 1.00 13.11 143 LEU A C 1
ATOM 878 O O . LEU A 1 115 ? -0.225 -7.129 13.832 1.00 13.03 143 LEU A O 1
ATOM 883 N N . TRP A 1 116 ? -1.003 -5.675 15.389 1.00 12.65 144 TRP A N 1
ATOM 884 C CA . TRP A 1 116 ? 0.049 -5.934 16.363 1.00 12.39 144 TRP A CA 1
ATOM 885 C C . TRP A 1 116 ? -0.047 -7.317 16.945 1.00 12.81 144 TRP A C 1
ATOM 886 O O . TRP A 1 116 ? 0.961 -7.989 17.092 1.00 12.99 144 TRP A O 1
ATOM 897 N N . LYS A 1 117 ? -1.262 -7.773 17.252 1.00 13.47 145 LYS A N 1
ATOM 898 C CA . LYS A 1 117 ? -1.441 -9.177 17.627 1.00 14.06 145 LYS A CA 1
ATOM 899 C C . LYS A 1 117 ? -0.848 -10.124 16.568 1.00 13.98 145 LYS A C 1
ATOM 900 O O . LYS A 1 117 ? -0.176 -11.105 16.902 1.00 14.17 145 LYS A O 1
ATOM 906 N N . TRP A 1 118 ? -1.116 -9.832 15.297 1.00 13.71 146 TRP A N 1
ATOM 907 C CA . TRP A 1 118 ? -0.672 -10.676 14.191 1.00 13.96 146 TRP A CA 1
ATOM 908 C C . TRP A 1 118 ? 0.862 -10.614 14.026 1.00 13.42 146 TRP A C 1
ATOM 909 O O . TRP A 1 118 ? 1.509 -11.646 13.920 1.00 13.75 146 TRP A O 1
ATOM 920 N N . MET A 1 119 ? 1.433 -9.414 14.009 1.00 12.75 147 MET A N 1
ATOM 921 C CA . MET A 1 119 ? 2.886 -9.263 13.793 1.00 12.63 147 MET A CA 1
ATOM 922 C C . MET A 1 119 ? 3.711 -10.054 14.811 1.00 12.69 147 MET A C 1
ATOM 923 O O . MET A 1 119 ? 4.678 -10.733 14.445 1.00 13.16 147 MET A O 1
ATOM 928 N N . LYS A 1 120 ? 3.298 -9.979 16.074 1.00 12.60 148 LYS A N 1
ATOM 929 C CA . LYS A 1 120 ? 4.028 -10.586 17.201 1.00 12.78 148 LYS A CA 1
ATOM 930 C C . LYS A 1 120 ? 4.189 -12.103 17.135 1.00 13.54 148 LYS A C 1
ATOM 931 O O . LYS A 1 120 ? 5.137 -12.637 17.727 1.00 14.02 148 LYS A O 1
ATOM 937 N N . ILE A 1 121 ? 3.287 -12.800 16.448 1.00 14.15 149 ILE A N 1
ATOM 938 C CA . ILE A 1 121 ? 3.348 -14.272 16.334 1.00 14.99 149 ILE A CA 1
ATOM 939 C C . ILE A 1 121 ? 3.873 -14.779 14.976 1.00 15.34 149 ILE A C 1
ATOM 940 O O . ILE A 1 121 ? 3.941 -15.989 14.740 1.00 15.96 149 ILE A O 1
ATOM 945 N N . GLN A 1 122 ? 4.227 -13.859 14.082 1.00 15.00 150 GLN A N 1
ATOM 946 C CA . GLN A 1 122 ? 4.757 -14.242 12.785 1.00 15.55 150 GLN A CA 1
ATOM 947 C C . GLN A 1 122 ? 6.088 -14.986 12.952 1.00 16.08 150 GLN A C 1
ATOM 948 O O . GLN A 1 122 ? 6.836 -14.700 13.884 1.00 15.51 150 GLN A O 1
ATOM 954 N N . PRO A 1 123 ? 6.372 -15.961 12.070 1.00 17.28 151 PRO A N 1
ATOM 955 C CA . PRO A 1 123 ? 7.658 -16.667 12.093 1.00 18.02 151 PRO A CA 1
ATOM 956 C C . PRO A 1 123 ? 8.876 -15.767 12.327 1.00 17.97 151 PRO A C 1
ATOM 957 O O . PRO A 1 123 ? 9.674 -16.044 13.213 1.00 17.70 151 PRO A O 1
ATOM 961 N N . LYS A 1 124 ? 8.993 -14.686 11.559 1.00 18.07 152 LYS A N 1
ATOM 962 C CA . LYS A 1 124 ? 10.133 -13.768 11.686 1.00 18.37 152 LYS A CA 1
ATOM 963 C C . LYS A 1 124 ? 9.803 -12.528 12.530 1.00 17.37 152 LYS A C 1
ATOM 964 O O . LYS A 1 124 ? 10.620 -11.619 12.633 1.00 17.52 152 LYS A O 1
ATOM 970 N N . GLY A 1 125 ? 8.616 -12.505 13.147 1.00 17.04 153 GLY A N 1
ATOM 971 C CA . GLY A 1 125 ? 8.199 -11.460 14.098 1.00 16.08 153 GLY A CA 1
ATOM 972 C C . GLY A 1 125 ? 8.223 -11.872 15.573 1.00 16.07 153 GLY A C 1
ATOM 973 O O . GLY A 1 125 ? 7.862 -11.075 16.435 1.00 15.86 153 GLY A O 1
ATOM 974 N N . LYS A 1 126 ? 8.670 -13.097 15.874 1.00 16.36 154 LYS A N 1
ATOM 975 C CA . LYS A 1 126 ? 8.707 -13.587 17.260 1.00 16.37 154 LYS A CA 1
ATOM 976 C C . LYS A 1 126 ? 9.644 -12.700 18.085 1.00 15.44 154 LYS A C 1
ATOM 977 O O . LYS A 1 126 ? 10.645 -12.189 17.595 1.00 14.99 154 LYS A O 1
ATOM 983 N N . GLY A 1 127 ? 9.329 -12.546 19.359 1.00 14.91 155 GLY A N 1
ATOM 984 C CA . GLY A 1 127 ? 10.153 -11.707 20.202 1.00 14.08 155 GLY A CA 1
ATOM 985 C C . GLY A 1 127 ? 11.212 -12.555 20.839 1.00 14.29 155 GLY A C 1
ATOM 986 O O . GLY A 1 127 ? 11.331 -13.764 20.552 1.00 14.85 155 GLY A O 1
ATOM 987 N N . ILE A 1 128 ? 11.982 -11.930 21.715 1.00 13.55 156 ILE A N 1
ATOM 988 C CA . ILE A 1 128 ? 12.891 -12.640 22.585 1.00 13.89 156 ILE A CA 1
ATOM 989 C C . ILE A 1 128 ? 12.368 -12.419 23.991 1.00 13.66 156 ILE A C 1
ATOM 990 O O . ILE A 1 128 ? 12.151 -11.286 24.406 1.00 12.75 156 ILE A O 1
ATOM 995 N N . LEU A 1 129 ? 12.219 -13.541 24.698 1.00 14.27 157 LEU A N 1
ATOM 996 C CA . LEU A 1 129 ? 11.525 -13.652 25.983 1.00 14.62 157 LEU A CA 1
ATOM 997 C C . LEU A 1 129 ? 10.040 -13.477 25.766 1.00 14.34 157 LEU A C 1
ATOM 998 O O . LEU A 1 129 ? 9.430 -12.566 26.278 1.00 13.81 157 LEU A O 1
ATOM 1003 N N . GLY A 1 130 ? 9.473 -14.390 24.995 1.00 14.75 158 GLY A N 1
ATOM 1004 C CA . GLY A 1 130 ? 8.095 -14.260 24.537 1.00 14.76 158 GLY A CA 1
ATOM 1005 C C . GLY A 1 130 ? 7.936 -13.142 23.525 1.00 13.92 158 GLY A C 1
ATOM 1006 O O . GLY A 1 130 ? 8.884 -12.424 23.194 1.00 13.06 158 GLY A O 1
ATOM 1007 N N . ASN A 1 131 ? 6.706 -13.008 23.043 1.00 14.06 159 ASN A N 1
ATOM 1008 C CA . ASN A 1 131 ? 6.405 -12.180 21.896 1.00 13.53 159 ASN A CA 1
ATOM 1009 C C . ASN A 1 131 ? 5.838 -10.813 22.210 1.00 13.03 159 ASN A C 1
ATOM 1010 O O . ASN A 1 131 ? 5.711 -9.999 21.301 1.00 12.55 159 ASN A O 1
ATOM 1015 N N . ALA A 1 132 ? 5.518 -10.547 23.475 1.00 13.12 160 ALA A N 1
ATOM 1016 C CA . ALA A 1 132 ? 5.066 -9.220 23.888 1.00 12.59 160 ALA A CA 1
ATOM 1017 C C . ALA A 1 132 ? 6.067 -8.156 23.473 1.00 11.71 160 ALA A C 1
ATOM 1018 O O . ALA A 1 132 ? 7.270 -8.399 23.464 1.00 11.69 160 ALA A O 1
ATOM 1020 N N . ILE A 1 133 ? 5.549 -6.996 23.087 1.00 11.14 161 ILE A N 1
ATOM 1021 C CA . ILE A 1 133 ? 6.362 -5.821 22.827 1.00 10.48 161 ILE A CA 1
ATOM 1022 C C . ILE A 1 133 ? 6.946 -5.462 24.193 1.00 10.73 161 ILE A C 1
ATOM 1023 O O . ILE A 1 133 ? 6.211 -5.442 25.190 1.00 10.90 161 ILE A O 1
ATOM 1028 N N . LYS A 1 134 ? 8.250 -5.203 24.255 1.00 10.62 162 LYS A N 1
ATOM 1029 C CA . LYS A 1 134 ? 8.920 -4.988 25.545 1.00 10.92 162 LYS A CA 1
ATOM 1030 C C . LYS A 1 134 ? 8.994 -3.530 25.967 1.00 10.84 162 LYS A C 1
ATOM 1031 O O . LYS A 1 134 ? 8.982 -3.223 27.175 1.00 11.09 162 LYS A O 1
ATOM 1037 N N . TRP A 1 135 ? 9.141 -2.635 25.003 1.00 10.33 163 TRP A N 1
ATOM 1038 C CA . TRP A 1 135 ? 9.202 -1.210 25.303 1.00 10.30 163 TRP A CA 1
ATOM 1039 C C . TRP A 1 135 ? 8.890 -0.418 24.038 1.00 9.81 163 TRP A C 1
ATOM 1040 O O . TRP A 1 135 ? 8.594 -1.002 23.003 1.00 9.40 163 TRP A O 1
ATOM 1051 N N . ASN A 1 136 ? 8.907 0.905 24.165 1.00 9.57 164 ASN A N 1
ATOM 1052 C CA . ASN A 1 136 ? 8.708 1.821 23.063 1.00 9.39 164 ASN A CA 1
ATOM 1053 C C . ASN A 1 136 ? 9.727 1.595 21.967 1.00 9.14 164 ASN A C 1
ATOM 1054 O O . ASN A 1 136 ? 10.844 1.139 22.220 1.00 9.23 164 ASN A O 1
ATOM 1059 N N . PHE A 1 137 ? 9.322 1.883 20.734 1.00 9.05 165 PHE A N 1
ATOM 1060 C CA . PHE A 1 137 ? 10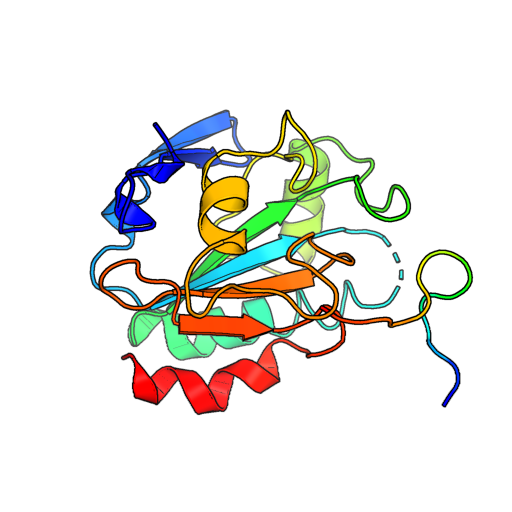.210 1.849 19.578 1.00 8.98 165 PHE A CA 1
ATOM 1061 C C . PHE A 1 137 ? 10.752 0.448 19.259 1.00 9.06 165 PHE A C 1
ATOM 1062 O O . PHE A 1 137 ? 11.933 0.258 18.959 1.00 9.01 165 PHE A O 1
ATOM 1070 N N . THR A 1 138 ? 9.848 -0.531 19.293 1.00 9.21 166 THR A N 1
ATOM 1071 C CA . THR A 1 138 ? 10.091 -1.818 18.676 1.00 9.60 166 THR A CA 1
ATOM 1072 C C . THR A 1 138 ? 9.818 -1.586 17.183 1.00 9.85 166 THR A C 1
ATOM 1073 O O . THR A 1 138 ? 9.005 -0.733 16.827 1.00 9.93 166 THR A O 1
ATOM 1077 N N . LYS A 1 139 ? 10.548 -2.261 16.306 1.00 10.27 167 LYS A N 1
ATOM 1078 C CA . LYS A 1 139 ? 10.346 -2.065 14.858 1.00 10.46 167 LYS A CA 1
ATOM 1079 C C . LYS A 1 139 ? 10.124 -3.424 14.205 1.00 11.00 167 LYS A C 1
ATOM 1080 O O . LYS A 1 139 ? 10.815 -4.400 14.535 1.00 11.47 167 LYS A O 1
ATOM 1086 N N . PHE A 1 140 ? 9.177 -3.490 13.277 1.00 10.99 168 PHE A N 1
ATOM 1087 C CA . PHE A 1 140 ? 8.980 -4.678 12.470 1.00 11.46 168 PHE A CA 1
ATOM 1088 C C . PHE A 1 140 ? 9.283 -4.298 11.029 1.00 11.61 168 PHE A C 1
ATOM 1089 O O . PHE A 1 140 ? 8.785 -3.284 10.548 1.00 11.50 168 PHE A O 1
ATOM 1097 N N . LEU A 1 141 ? 10.111 -5.087 10.352 1.00 11.80 169 LEU A N 1
ATOM 1098 C CA . LEU A 1 141 ? 10.345 -4.885 8.938 1.00 12.00 169 LEU A CA 1
ATOM 1099 C C . LEU A 1 141 ? 9.391 -5.790 8.162 1.00 12.39 169 LEU A C 1
ATOM 1100 O O . LEU A 1 141 ? 9.307 -6.988 8.445 1.00 12.57 169 LEU A O 1
ATOM 1105 N N . ILE A 1 142 ? 8.728 -5.209 7.161 1.00 12.54 170 ILE A N 1
ATOM 1106 C CA . ILE A 1 142 ? 7.697 -5.873 6.374 1.00 13.12 170 ILE A CA 1
ATOM 1107 C C . ILE A 1 142 ? 8.093 -5.835 4.890 1.00 13.51 170 ILE A C 1
ATOM 1108 O O . ILE A 1 142 ? 8.416 -4.776 4.359 1.00 13.38 170 ILE A O 1
ATOM 1113 N N . ASP A 1 143 ? 8.102 -6.987 4.232 1.00 13.99 171 ASP A N 1
ATOM 1114 C CA . ASP A 1 143 ? 8.492 -7.036 2.820 1.00 14.70 171 ASP A CA 1
ATOM 1115 C C . ASP A 1 143 ? 7.369 -6.495 1.897 1.00 14.86 171 ASP A C 1
ATOM 1116 O O . ASP A 1 143 ? 6.293 -6.114 2.363 1.00 14.18 171 ASP A O 1
ATOM 1121 N N . LYS A 1 144 ? 7.632 -6.477 0.596 1.00 15.82 172 LYS A N 1
ATOM 1122 C CA . LYS A 1 144 ? 6.683 -5.932 -0.384 1.00 16.45 172 LYS A CA 1
ATOM 1123 C C . LYS A 1 144 ? 5.381 -6.744 -0.476 1.00 16.83 172 LYS A C 1
ATOM 1124 O O . LYS A 1 144 ? 4.386 -6.243 -1.007 1.00 16.89 172 LYS A O 1
ATOM 1130 N N . ASN A 1 145 ? 5.399 -7.988 0.018 1.00 17.18 173 ASN A N 1
ATOM 1131 C CA . ASN A 1 145 ? 4.200 -8.834 0.109 1.00 17.71 173 ASN A CA 1
ATOM 1132 C C . ASN A 1 145 ? 3.511 -8.831 1.460 1.00 16.95 173 ASN A C 1
ATOM 1133 O O . ASN A 1 145 ? 2.544 -9.589 1.666 1.00 17.35 173 ASN A O 1
ATOM 1138 N N . GLY A 1 146 ? 3.952 -7.956 2.360 1.00 15.95 174 GLY A N 1
ATOM 1139 C CA . GLY A 1 146 ? 3.316 -7.783 3.649 1.00 15.16 174 GLY A CA 1
ATOM 1140 C C . GLY A 1 146 ? 3.696 -8.823 4.683 1.00 14.94 174 GLY A C 1
ATOM 1141 O O . GLY A 1 146 ? 3.050 -8.924 5.704 1.00 14.75 174 GLY A O 1
ATOM 1142 N N . VAL A 1 147 ? 4.767 -9.563 4.434 1.00 15.07 175 VAL A N 1
ATOM 1143 C CA . VAL A 1 147 ? 5.242 -10.596 5.338 1.00 15.07 175 VAL A CA 1
ATOM 1144 C C . VAL A 1 147 ? 6.234 -9.961 6.306 1.00 14.18 175 VAL A C 1
ATOM 1145 O O . VAL A 1 147 ? 7.109 -9.198 5.914 1.00 13.63 175 VAL A O 1
ATOM 1149 N N . VAL A 1 148 ? 6.107 -10.320 7.574 1.00 13.84 176 VAL A N 1
ATOM 1150 C CA . VAL A 1 148 ? 7.053 -9.852 8.585 1.00 13.39 176 VAL A CA 1
ATOM 1151 C C . VAL A 1 148 ? 8.367 -10.556 8.336 1.00 13.97 176 VAL A C 1
ATOM 1152 O O . VAL A 1 148 ? 8.411 -11.785 8.277 1.00 14.34 176 VAL A O 1
ATOM 1156 N N . VAL A 1 149 ? 9.428 -9.775 8.166 1.00 13.87 177 VAL A N 1
ATOM 1157 C CA . VAL A 1 149 ? 10.757 -10.346 7.890 1.00 14.75 177 VAL A CA 1
ATOM 1158 C C . VAL A 1 149 ? 11.788 -10.093 8.983 1.00 14.77 177 VAL A C 1
ATOM 1159 O O . VAL A 1 149 ? 12.794 -10.787 9.025 1.00 15.10 177 VAL A O 1
ATOM 1163 N N . LYS A 1 150 ? 11.561 -9.107 9.852 1.00 14.40 178 LYS A N 1
ATOM 1164 C CA . LYS A 1 150 ? 12.426 -8.935 11.000 1.00 14.91 178 LYS A CA 1
ATOM 1165 C C . LYS A 1 150 ? 11.736 -8.181 12.139 1.00 14.01 178 LYS A C 1
ATOM 1166 O O . LYS A 1 150 ? 10.819 -7.405 11.892 1.00 13.41 178 LYS A O 1
ATOM 1172 N N . ARG A 1 151 ? 12.155 -8.457 13.379 1.00 13.64 179 ARG A N 1
ATOM 1173 C CA . ARG A 1 151 ? 11.777 -7.638 14.535 1.00 13.17 179 ARG A CA 1
ATOM 1174 C C . ARG A 1 151 ? 13.064 -7.072 15.137 1.00 12.90 179 ARG A C 1
ATOM 1175 O O . ARG A 1 151 ? 13.993 -7.818 15.413 1.00 13.35 179 ARG A O 1
ATOM 1183 N N . TYR A 1 152 ? 13.091 -5.762 15.343 1.00 12.43 180 TYR A N 1
ATOM 1184 C CA . TYR A 1 152 ? 14.207 -5.069 15.955 1.00 12.51 180 TYR A CA 1
ATOM 1185 C C . TYR A 1 152 ? 13.715 -4.548 17.297 1.00 12.45 180 TYR A C 1
ATOM 1186 O O . TYR A 1 152 ? 12.594 -4.051 17.416 1.00 12.09 180 TYR A O 1
ATOM 1195 N N . GLY A 1 153 ? 14.553 -4.676 18.311 1.00 12.93 181 GLY A N 1
ATOM 1196 C CA . GLY A 1 153 ? 14.161 -4.317 19.660 1.00 12.95 181 GLY A CA 1
ATOM 1197 C C . GLY A 1 153 ? 14.243 -2.827 19.959 1.00 12.93 181 GLY A C 1
ATOM 1198 O O . GLY A 1 153 ? 14.779 -2.040 19.151 1.00 12.64 181 GLY A O 1
ATOM 1199 N N . PRO A 1 154 ? 13.718 -2.425 21.129 1.00 13.17 182 PRO A N 1
ATOM 1200 C CA . PRO A 1 154 ? 13.749 -1.016 21.541 1.00 13.41 182 PRO A CA 1
ATOM 1201 C C . PRO A 1 154 ? 15.150 -0.382 21.506 1.00 14.16 182 PRO A C 1
ATOM 1202 O O . PRO A 1 154 ? 15.269 0.795 21.221 1.00 14.21 182 PRO A O 1
ATOM 1206 N N . MET A 1 155 ? 16.193 -1.171 21.731 1.00 14.85 183 MET A N 1
ATOM 1207 C CA . MET A 1 155 ? 17.548 -0.631 21.819 1.00 16.04 183 MET A CA 1
ATOM 1208 C C . MET A 1 155 ? 18.250 -0.526 20.489 1.00 15.94 183 MET A C 1
ATOM 1209 O O . MET A 1 155 ? 19.360 -0.006 20.433 1.00 16.92 183 MET A O 1
ATOM 1214 N N . GLU A 1 156 ? 17.618 -1.026 19.433 1.00 15.37 184 GLU A N 1
ATOM 1215 C CA . GLU A 1 156 ? 18.229 -1.084 18.125 1.00 15.40 184 GLU A CA 1
ATOM 1216 C C . GLU A 1 156 ? 17.728 0.134 17.381 1.00 14.66 184 GLU A C 1
ATOM 1217 O O . GLU A 1 156 ? 16.570 0.175 16.965 1.00 13.49 184 GLU A O 1
ATOM 1223 N N . GLU A 1 157 ? 18.591 1.140 17.261 1.00 14.67 185 GLU A N 1
ATOM 1224 C CA . GLU A 1 157 ? 18.190 2.387 16.617 1.00 14.71 185 GLU A CA 1
ATOM 1225 C C . GLU A 1 157 ? 17.801 2.100 15.146 1.00 13.87 185 GLU A C 1
ATOM 1226 O O . GLU A 1 157 ? 18.311 1.142 14.550 1.00 13.81 185 GLU A O 1
ATOM 1232 N N . PRO A 1 158 ? 16.939 2.947 14.551 1.00 12.96 186 PRO A N 1
ATOM 1233 C CA . PRO A 1 158 ? 16.445 2.673 13.196 1.00 12.81 186 PRO A CA 1
ATOM 1234 C C . PRO A 1 158 ? 17.511 2.485 12.121 1.00 13.26 186 PRO A C 1
ATOM 1235 O O . PRO A 1 158 ? 17.298 1.689 11.206 1.00 12.90 186 PRO A O 1
ATOM 1239 N N . LEU A 1 159 ? 18.644 3.184 12.239 1.00 13.58 187 LEU A N 1
ATOM 1240 C CA . LEU A 1 159 ? 19.703 3.040 11.251 1.00 14.41 187 LEU A CA 1
ATOM 1241 C C . LEU A 1 159 ? 20.288 1.625 11.164 1.00 14.60 187 LEU A C 1
ATOM 1242 O O . LEU A 1 159 ? 20.875 1.293 10.159 1.00 15.03 187 LEU A O 1
ATOM 1247 N N . VAL A 1 160 ? 20.078 0.792 12.182 1.00 14.21 188 VAL A N 1
ATOM 1248 C CA . VAL A 1 160 ? 20.438 -0.641 12.138 1.00 14.71 188 VAL A CA 1
ATOM 1249 C C . VAL A 1 160 ? 19.692 -1.413 11.032 1.00 14.54 188 VAL A C 1
ATOM 1250 O O . VAL A 1 160 ? 20.182 -2.403 10.507 1.00 14.62 188 VAL A O 1
ATOM 1254 N N . ILE A 1 161 ? 18.503 -0.937 10.699 1.00 14.02 189 ILE A N 1
ATOM 1255 C CA . ILE A 1 161 ? 17.649 -1.582 9.708 1.00 14.12 189 ILE A CA 1
ATOM 1256 C C . ILE A 1 161 ? 18.135 -1.308 8.275 1.00 14.90 189 ILE A C 1
ATOM 1257 O O . ILE A 1 161 ? 17.824 -2.078 7.344 1.00 14.94 189 ILE A O 1
ATOM 1262 N N . GLU A 1 162 ? 18.864 -0.202 8.094 1.00 15.29 190 GLU A N 1
ATOM 1263 C CA . GLU A 1 162 ? 19.235 0.267 6.770 1.00 16.25 190 GLU A CA 1
ATOM 1264 C C . GLU A 1 162 ? 19.977 -0.791 5.943 1.00 17.33 190 GLU A C 1
ATOM 1265 O O . GLU A 1 162 ? 19.704 -0.942 4.753 1.00 17.77 190 GLU A O 1
ATOM 1271 N N . LYS A 1 163 ? 20.903 -1.514 6.572 1.00 18.07 191 LYS A N 1
ATOM 1272 C CA . LYS A 1 163 ? 21.634 -2.598 5.874 1.00 19.51 191 LYS A CA 1
ATOM 1273 C C . LYS A 1 163 ? 20.729 -3.725 5.368 1.00 19.01 191 LYS A C 1
ATOM 1274 O O . LYS A 1 163 ? 21.069 -4.394 4.412 1.00 19.43 191 LYS A O 1
ATOM 1280 N N . ASP A 1 164 ? 19.573 -3.918 6.003 1.00 17.91 192 ASP A N 1
ATOM 1281 C CA . ASP A 1 164 ? 18.645 -4.973 5.618 1.00 17.90 192 ASP A CA 1
ATOM 1282 C C . ASP A 1 164 ? 17.707 -4.586 4.471 1.00 18.19 192 ASP A C 1
ATOM 1283 O O . ASP A 1 164 ? 17.209 -5.475 3.794 1.00 18.28 192 ASP A O 1
ATOM 1288 N N . LEU A 1 165 ? 17.506 -3.283 4.236 1.00 17.90 193 LEU A N 1
ATOM 1289 C CA . LEU A 1 165 ? 16.546 -2.820 3.226 1.00 18.29 193 LEU A CA 1
ATOM 1290 C C . LEU A 1 165 ? 16.766 -3.406 1.813 1.00 19.60 193 LEU A C 1
ATOM 1291 O O . LEU A 1 165 ? 15.791 -3.854 1.202 1.00 19.65 193 LEU A O 1
ATOM 1296 N N . PRO A 1 166 ? 18.023 -3.438 1.310 1.00 21.01 194 PRO A N 1
ATOM 1297 C CA . PRO A 1 166 ? 18.242 -4.060 -0.016 1.00 22.50 194 PRO A CA 1
ATOM 1298 C C . PRO A 1 166 ? 17.974 -5.575 -0.091 1.00 23.05 194 PRO A C 1
ATOM 1299 O O . PRO A 1 166 ? 17.899 -6.116 -1.192 1.00 24.60 194 PRO A O 1
ATOM 1303 N N . HIS A 1 167 ? 17.819 -6.259 1.036 1.00 22.49 195 HIS A N 1
ATOM 1304 C CA . HIS A 1 167 ? 17.365 -7.654 1.010 1.00 22.94 195 HIS A CA 1
ATOM 1305 C C . HIS A 1 167 ? 15.907 -7.816 0.531 1.00 22.40 195 HIS A C 1
ATOM 1306 O O . HIS A 1 167 ? 15.519 -8.911 0.098 1.00 22.75 195 HIS A O 1
ATOM 1313 N N . TYR A 1 168 ? 15.108 -6.750 0.645 1.00 21.31 196 TYR A N 1
ATOM 1314 C CA . TYR A 1 168 ? 13.695 -6.779 0.306 1.00 21.04 196 TYR A CA 1
ATOM 1315 C C . TYR A 1 168 ? 13.224 -5.738 -0.720 1.00 21.13 196 TYR A C 1
ATOM 1316 O O . TYR A 1 168 ? 12.076 -5.839 -1.184 1.00 20.56 196 TYR A O 1
ATOM 1325 N N . PHE A 1 169 ? 14.048 -4.747 -1.080 1.00 21.42 197 PHE A N 1
ATOM 1326 C CA . PHE A 1 169 ? 13.659 -3.836 -2.176 1.00 22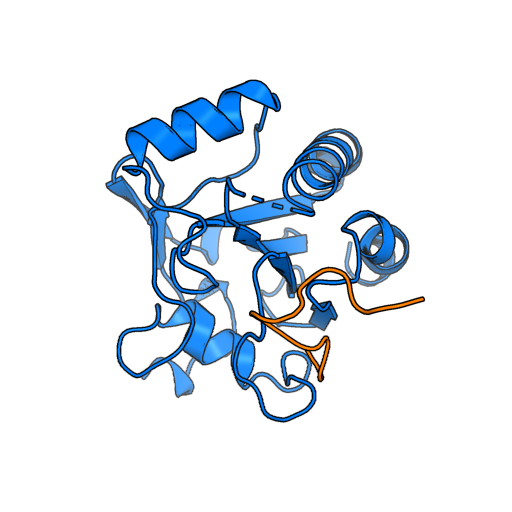.04 197 PHE A CA 1
ATOM 1327 C C . PHE A 1 169 ? 13.436 -4.609 -3.476 1.00 23.14 197 PHE A C 1
ATOM 1328 O O . PHE A 1 169 ? 12.612 -4.178 -4.296 1.00 23.74 197 PHE A O 1
ATOM 1337 N N . VAL B 2 1 ? 27.368 -1.187 30.018 1.00 36.33 901 VAL B N 1
ATOM 1338 C CA . VAL B 2 1 ? 26.809 0.065 30.637 1.00 35.64 901 VAL B CA 1
ATOM 1339 C C . VAL B 2 1 ? 25.452 -0.239 31.282 1.00 33.74 901 VAL B C 1
ATOM 1340 O O . VAL B 2 1 ? 24.688 -1.059 30.740 1.00 33.64 901 VAL B O 1
ATOM 1344 N N . PRO B 2 2 ? 25.131 0.417 32.428 1.00 31.60 902 PRO B N 1
ATOM 1345 C CA . PRO B 2 2 ? 23.779 0.208 32.952 1.00 29.65 902 PRO B CA 1
ATOM 1346 C C . PRO B 2 2 ? 22.660 0.457 31.913 1.00 26.49 902 PRO B C 1
ATOM 1347 O O . PRO B 2 2 ? 22.796 1.260 30.984 1.00 26.65 902 PRO B O 1
ATOM 1351 N N . CYS B 2 3 ? 21.595 -0.321 32.054 1.00 23.57 903 CYS B N 1
ATOM 1352 C CA . CYS B 2 3 ? 20.456 -0.281 31.155 1.00 20.93 903 CYS B CA 1
ATOM 1353 C C . CYS B 2 3 ? 19.760 1.065 31.367 1.00 19.47 903 CYS B C 1
ATOM 1354 O O . CYS B 2 3 ? 19.479 1.422 32.509 1.00 20.02 903 CYS B O 1
ATOM 1357 N N . PRO B 2 4 ? 19.510 1.817 30.293 1.00 18.08 904 PRO B N 1
ATOM 1358 C CA . PRO B 2 4 ? 19.016 3.207 30.402 1.00 17.47 904 PRO B CA 1
ATOM 1359 C C . PRO B 2 4 ? 17.507 3.354 30.627 1.00 16.35 904 PRO B C 1
ATOM 1360 O O . PRO B 2 4 ? 16.986 4.470 30.594 1.00 15.78 904 PRO B O 1
ATOM 1364 N N . TYR B 2 5 ? 16.803 2.243 30.796 1.00 15.67 905 TYR B N 1
ATOM 1365 C CA . TYR B 2 5 ? 15.363 2.278 31.032 1.00 15.08 905 TYR B CA 1
ATOM 1366 C C . TYR B 2 5 ? 14.988 1.929 32.456 1.00 14.92 905 TYR B C 1
ATOM 1367 O O . TYR B 2 5 ? 13.809 1.981 32.804 1.00 14.71 905 TYR B O 1
ATOM 1376 N N . LEU B 2 6 ? 15.968 1.586 33.294 1.00 14.98 906 LEU B N 1
ATOM 1377 C CA . LEU B 2 6 ? 15.672 1.205 34.669 1.00 15.41 906 LEU B CA 1
ATOM 1378 C C . LEU B 2 6 ? 15.044 2.375 35.450 1.00 15.58 906 LEU B C 1
ATOM 1379 O O . LEU B 2 6 ? 15.428 3.520 35.225 1.00 15.37 906 LEU B O 1
ATOM 1384 N N . PRO B 2 7 ? 14.096 2.091 36.365 1.00 16.01 907 PRO B N 1
ATOM 1385 C CA . PRO B 2 7 ? 13.600 0.780 36.790 1.00 16.30 907 PRO B CA 1
ATOM 1386 C C . PRO B 2 7 ? 12.379 0.269 35.982 1.00 15.77 907 PRO B C 1
ATOM 1387 O O . PRO B 2 7 ? 11.879 -0.816 36.235 1.00 16.01 907 PRO B O 1
ATOM 1391 N N . LEU B 2 8 ? 11.940 1.035 35.004 1.00 15.23 908 LEU B N 1
ATOM 1392 C CA . LEU B 2 8 ? 10.707 0.761 34.268 1.00 14.88 908 LEU B CA 1
ATOM 1393 C C . LEU B 2 8 ? 10.806 -0.449 33.344 1.00 14.32 908 LEU B C 1
ATOM 1394 O O . LEU B 2 8 ? 9.827 -1.174 33.143 1.00 14.34 908 LEU B O 1
ATOM 1399 N N . TRP B 2 9 ? 11.982 -0.642 32.753 1.00 13.96 909 TRP B N 1
ATOM 1400 C CA . TRP B 2 9 ? 12.315 -1.862 32.001 1.00 13.58 909 TRP B CA 1
ATOM 1401 C C . TRP B 2 9 ? 13.821 -2.122 32.203 1.00 13.87 909 TRP B C 1
ATOM 1402 O O . TRP B 2 9 ? 14.602 -1.169 32.428 1.00 13.70 909 TRP B O 1
ATOM 1413 N N . ASN B 2 10 ? 14.199 -3.392 32.169 1.00 14.03 910 ASN B N 1
ATOM 1414 C CA . ASN B 2 10 ? 15.564 -3.810 32.481 1.00 14.68 910 ASN B CA 1
ATOM 1415 C C . ASN B 2 10 ? 16.298 -4.374 31.254 1.00 14.73 910 ASN B C 1
ATOM 1416 O O . ASN B 2 10 ? 17.237 -5.142 31.404 1.00 14.92 910 ASN B O 1
ATOM 1421 N N . CYS B 2 11 ? 15.881 -3.954 30.049 1.00 14.62 911 CYS B N 1
ATOM 1422 C CA . CYS B 2 11 ? 16.509 -4.358 28.806 1.00 15.09 911 CYS B CA 1
ATOM 1423 C C . CYS B 2 11 ? 16.431 -5.871 28.561 1.00 15.38 911 CYS B C 1
ATOM 1424 O O . CYS B 2 11 ? 17.318 -6.436 27.959 1.00 15.84 911 CYS B O 1
ATOM 1427 N N . ALA B 2 12 ? 15.408 -6.543 29.068 1.00 15.48 912 ALA B N 1
ATOM 1428 C CA . ALA B 2 12 ? 15.323 -7.999 28.917 1.00 16.28 912 ALA B CA 1
ATOM 1429 C C . ALA B 2 12 ? 14.500 -8.312 27.651 1.00 16.21 912 ALA B C 1
ATOM 1430 O O . ALA B 2 12 ? 13.299 -8.034 27.600 1.00 15.66 912 ALA B O 1
ATOM 1432 N N . GLY B 2 13 ? 15.175 -8.842 26.629 1.00 16.91 913 GLY B N 1
ATOM 1433 C CA . GLY B 2 13 ? 14.525 -9.302 25.406 1.00 17.20 913 GLY B CA 1
ATOM 1434 C C . GLY B 2 13 ? 14.111 -8.218 24.441 1.00 17.28 913 GLY B C 1
ATOM 1435 O O . GLY B 2 13 ? 14.618 -7.095 24.480 1.00 17.48 913 GLY B O 1
ATOM 1436 N N . LYS B 2 14 ? 13.215 -8.580 23.531 1.00 17.94 914 LYS B N 1
ATOM 1437 C CA . LYS B 2 14 ? 12.697 -7.657 22.524 1.00 18.14 914 LYS B CA 1
ATOM 1438 C C . LYS B 2 14 ? 11.381 -8.136 21.937 1.00 17.98 914 LYS B C 1
ATOM 1439 O O . LYS B 2 14 ? 10.888 -9.252 22.214 1.00 18.44 914 LYS B O 1
#

CATH classification: 3.40.30.10

Sequence (177 aa):
DWRAARSMHEFSAKDIDGHMVNLDKYRGFVSIVTNVASQGKTEVNYTTQLVDLHARYAERGLRILAFPSNQFGKQEPGSNEEIKEFAAGYNVKFDMFSKIEVNGDDAHPLWKWMKIQPKGKGILGNAIKWNFTKFLIDKNGVVVKRYGPMEEPLVIEKDLPHYFVPCPYLPLWNCAGK

Organism: Homo sapiens (NCBI:txid9606)

Nearest PDB structures (foldseek):
  5h5r-assembly1_A  TM=1.002E+00  e=2.125E-36  Homo sapiens
  7l8r-assembly2_B  TM=1.002E+00  e=1.176E-35  Homo sapiens
  7u4m-assembly1_A  TM=1.003E+00  e=2.955E-35  Homo sapiens
  8q8n-assembly1_A  TM=1.003E+00  e=6.509E-35  Homo sapiens
  2gs3-assembly1_A  TM=1.001E+00  e=1.343E-34  Homo sapiens

Foldseek 3Di:
DLQPDAFLQCDWAQFLVRHIDRSVVLQQAKEKEFEAFLAVCNVLQLLVVQVCCVVCVVVRYAYEYAYECPAVNRHVDASVVVVVSSVVSVDPHTGGGHADLDDPRGDSSSVNQQPAPQSDDPPGRGQDHGTWMFIAASRRHTHHIHHPVQHPVNCVVVVVVRD/DADPPPPPDRPPDD